Protein 1ZXX (pdb70)

Secondary structure (DSSP, 8-state):
--EEEEEE-SS--TTHHHHHHHHHHHHHTTT-EEEEE-THHHHHHHT-EEE--GGGGTT-TT--S-TT-----GGGTSHHHHHHHHHHHHHTT--EEEEEE-HHHHHHHHHHHHTT--EEEEEEETT---TT-S--EEHHHHHHHHHHHHHHHHHHHHHTT-EEEEEE--TT--HHHHHHHHHTT-SEEE-TTS---HHHHHHHHHHHHHTT---EEEEEETTT--HHHHHHHHHHSS---EEEEE-GGGGG-SPPPHHHHHHHHHHHHHHHHHHHTT--SEEEEEETTEEEEEEHHHHTT------THHHHHHHHH--

Structure (mmCIF, N/CA/C/O backbone):
data_1ZXX
#
_entry.id   1ZXX
#
_cell.length_a   135.014
_cell.length_b   135.014
_cell.length_c   77.660
_cell.angle_alpha   90.00
_cell.angle_beta   90.00
_cell.angle_gamma   120.00
#
_symmetry.space_group_name_H-M   'P 62 2 2'
#
loop_
_entity.id
_entity.type
_entity.pdbx_description
1 polymer 6-phosphofructokinase
2 non-polymer 'SULFATE ION'
3 water water
#
loop_
_atom_site.group_PDB
_atom_site.id
_atom_site.type_symbol
_atom_site.label_atom_id
_atom_site.label_alt_id
_atom_site.label_comp_id
_atom_site.label_asym_id
_atom_site.label_entity_id
_atom_site.label_seq_id
_atom_site.pdbx_PDB_ins_code
_atom_site.Cartn_x
_atom_site.Cartn_y
_atom_site.Cartn_z
_atom_site.occupancy
_atom_site.B_iso_or_equiv
_atom_site.auth_seq_id
_atom_site.auth_comp_id
_atom_site.auth_asym_id
_atom_site.auth_atom_id
_atom_site.pdbx_PDB_model_num
ATOM 1 N N . MET A 1 1 ? -17.600 29.345 22.181 1.00 53.80 1 MET A N 1
ATOM 2 C CA . MET A 1 1 ? -17.474 30.079 23.473 1.00 53.60 1 MET A CA 1
ATOM 3 C C . MET A 1 1 ? -18.244 29.342 24.564 1.00 53.18 1 MET A C 1
ATOM 4 O O . MET A 1 1 ? -19.425 29.030 24.399 1.00 53.43 1 MET A O 1
ATOM 9 N N . LYS A 1 2 ? -17.562 29.070 25.673 1.00 52.66 2 LYS A N 1
ATOM 10 C CA . LYS A 1 2 ? -18.127 28.283 26.769 1.00 51.99 2 LYS A CA 1
ATOM 11 C C . LYS A 1 2 ? -18.026 28.973 28.129 1.00 51.18 2 LYS A C 1
ATOM 12 O O . LYS A 1 2 ? -18.919 28.820 28.971 1.00 51.07 2 LYS A O 1
ATOM 18 N N . ARG A 1 3 ? -16.943 29.720 28.340 1.00 49.86 3 ARG A N 1
ATOM 19 C CA . ARG A 1 3 ? -16.686 30.371 29.626 1.00 49.05 3 ARG A CA 1
ATOM 20 C C . ARG A 1 3 ? -16.413 31.865 29.465 1.00 48.02 3 ARG A C 1
ATOM 21 O O . ARG A 1 3 ? -15.621 32.257 28.599 1.00 47.97 3 ARG A O 1
ATOM 29 N N . ILE A 1 4 ? -17.056 32.691 30.296 1.00 46.50 4 ILE A N 1
ATOM 30 C CA . ILE A 1 4 ? -16.799 34.143 30.283 1.00 45.52 4 ILE A CA 1
ATOM 31 C C . ILE A 1 4 ? -16.335 34.695 31.633 1.00 44.51 4 ILE A C 1
ATOM 32 O O . ILE A 1 4 ? -16.701 34.175 32.700 1.00 44.55 4 ILE A O 1
ATOM 37 N N . GLY A 1 5 ? -15.508 35.737 31.571 1.00 42.96 5 GLY A N 1
ATOM 38 C CA . GLY A 1 5 ? -14.999 36.407 32.765 1.00 41.03 5 GLY A CA 1
ATOM 39 C C . GLY A 1 5 ? -15.652 37.765 32.968 1.00 39.41 5 GLY A C 1
ATOM 40 O O . GLY A 1 5 ? -16.108 38.393 32.020 1.00 38.83 5 GLY A O 1
ATOM 41 N N . ILE A 1 6 ? -15.722 38.211 34.216 1.00 38.32 6 ILE A N 1
ATOM 42 C CA . ILE A 1 6 ? -16.241 39.545 34.504 1.00 37.27 6 ILE A CA 1
ATOM 43 C C . ILE A 1 6 ? -15.283 40.267 35.431 1.00 36.58 6 ILE A C 1
ATOM 44 O O . ILE A 1 6 ? -14.831 39.701 36.430 1.00 37.10 6 ILE A O 1
ATOM 49 N N . LEU A 1 7 ? -14.988 41.523 35.115 1.00 36.57 7 LEU A N 1
ATOM 50 C CA . LEU A 1 7 ? -14.186 42.363 35.997 1.00 35.59 7 LEU A CA 1
ATOM 51 C C . LEU A 1 7 ? -14.726 43.784 36.059 1.00 35.15 7 LEU A C 1
ATOM 52 O O . LEU A 1 7 ? -15.347 44.255 35.101 1.00 35.29 7 LEU A O 1
ATOM 57 N N . THR A 1 8 ? -14.492 44.452 37.189 1.00 34.67 8 THR A N 1
ATOM 58 C CA . THR A 1 8 ? -14.812 45.869 37.349 1.00 34.22 8 THR A CA 1
ATOM 59 C C . THR A 1 8 ? -13.516 46.633 37.506 1.00 34.32 8 THR A C 1
ATOM 60 O O . THR A 1 8 ? -12.661 46.237 38.291 1.00 34.78 8 THR A O 1
ATOM 64 N N . SER A 1 9 ? -13.401 47.739 36.784 1.00 34.34 9 SER A N 1
ATOM 65 C CA . SER A 1 9 ? -12.139 48.476 36.687 1.00 34.67 9 SER A CA 1
ATOM 66 C C . SER A 1 9 ? -12.361 49.971 36.819 1.00 34.05 9 SER A C 1
ATOM 67 O O . SER A 1 9 ? -13.404 50.491 36.435 1.00 34.50 9 SER A O 1
ATOM 70 N N . GLY A 1 10 ? -11.380 50.683 37.361 1.00 33.59 10 GLY A N 1
ATOM 71 C CA . GLY A 1 10 ? -11.545 52.121 37.533 1.00 32.46 10 GLY A CA 1
ATOM 72 C C . GLY A 1 10 ? -12.363 52.435 38.772 1.00 31.88 10 GLY A C 1
ATOM 73 O O . GLY A 1 10 ? -12.619 51.555 39.599 1.00 32.14 10 GLY A O 1
ATOM 74 N N . GLY A 1 11 ? -12.761 53.692 38.919 1.00 31.43 11 GLY A N 1
ATOM 75 C CA . GLY A 1 11 ? -13.482 54.108 40.129 1.00 30.64 11 GLY A CA 1
ATOM 76 C C . GLY A 1 11 ? -14.840 53.418 40.171 1.00 30.41 11 GLY A C 1
ATOM 77 O O . GLY A 1 11 ? -15.543 53.360 39.163 1.00 30.11 11 GLY A O 1
ATOM 78 N N . ASP A 1 12 ? -15.193 52.873 41.328 1.00 29.80 12 ASP A N 1
ATOM 79 C CA . ASP A 1 12 ? -16.464 52.157 41.452 1.00 29.24 12 ASP A CA 1
ATOM 80 C C . ASP A 1 12 ? -17.661 53.082 41.287 1.00 28.77 12 ASP A C 1
ATOM 81 O O . ASP A 1 12 ? -17.548 54.328 41.347 1.00 28.60 12 ASP A O 1
ATOM 86 N N . ALA A 1 13 ? -18.829 52.471 41.077 1.00 28.62 13 ALA A N 1
ATOM 87 C CA . ALA A 1 13 ? -20.045 53.243 40.865 1.00 28.26 13 ALA A CA 1
ATOM 88 C C . ALA A 1 13 ? -21.236 52.384 41.284 1.00 28.15 13 ALA A C 1
ATOM 89 O O . ALA A 1 13 ? -21.214 51.165 41.102 1.00 28.36 13 ALA A O 1
ATOM 91 N N . PRO A 1 14 ? -22.259 53.010 41.851 1.00 29.09 14 PRO A N 1
ATOM 92 C CA . PRO A 1 14 ? -23.465 52.262 42.246 1.00 28.81 14 PRO A CA 1
ATOM 93 C C . PRO A 1 14 ? -24.101 51.612 41.014 1.00 28.86 14 PRO A C 1
ATOM 94 O O . PRO A 1 14 ? -24.336 52.291 40.002 1.00 28.99 14 PRO A O 1
ATOM 98 N N . GLY A 1 15 ? -24.368 50.311 41.094 1.00 29.28 15 GLY A N 1
ATOM 99 C CA . GLY A 1 15 ? -24.956 49.587 39.970 1.00 29.68 15 GLY A CA 1
ATOM 100 C C . GLY A 1 15 ? -24.015 48.618 39.287 1.00 30.19 15 GLY A C 1
ATOM 101 O O . GLY A 1 15 ? -24.459 47.802 38.488 1.00 30.67 15 GLY A O 1
ATOM 102 N N . MET A 1 16 ? -22.709 48.699 39.587 1.00 30.50 16 MET A N 1
ATOM 103 C CA . MET A 1 16 ? -21.758 47.707 39.095 1.00 30.50 16 MET A CA 1
ATOM 104 C C . MET A 1 16 ? -22.184 46.281 39.466 1.00 30.82 16 MET A C 1
ATOM 105 O O . MET A 1 16 ? -22.069 45.356 38.656 1.00 30.90 16 MET A O 1
ATOM 110 N N . ASN A 1 17 ? -22.670 46.113 40.695 1.00 30.38 17 ASN A N 1
ATOM 111 C CA . ASN A 1 17 ? -23.087 44.800 41.164 1.00 30.35 17 ASN A CA 1
ATOM 112 C C . ASN A 1 17 ? -24.294 44.306 40.357 1.00 30.33 17 ASN A C 1
ATOM 113 O O . ASN A 1 17 ? -24.359 43.133 39.987 1.00 31.20 17 ASN A O 1
ATOM 118 N N . ALA A 1 18 ? -25.234 45.199 40.075 1.00 30.13 18 ALA A N 1
ATOM 119 C CA . ALA A 1 18 ? -26.386 44.832 39.251 1.00 30.92 18 ALA A CA 1
ATOM 120 C C . ALA A 1 18 ? -25.940 44.379 37.844 1.00 31.07 18 ALA A C 1
ATOM 121 O O . ALA A 1 18 ? -26.559 43.496 37.237 1.00 31.66 18 ALA A O 1
ATOM 123 N N . ALA A 1 19 ? -24.858 44.975 37.339 1.00 30.78 19 ALA A N 1
ATOM 124 C CA . ALA A 1 19 ? -24.301 44.598 36.032 1.00 30.33 19 ALA A CA 1
ATOM 125 C C . ALA A 1 19 ? -23.668 43.219 36.077 1.00 30.32 19 ALA A C 1
ATOM 126 O O . ALA A 1 19 ? -23.915 42.402 35.185 1.00 31.32 19 ALA A O 1
ATOM 128 N N . VAL A 1 20 ? -22.889 42.934 37.122 1.00 30.06 20 VAL A N 1
ATOM 129 C CA . VAL A 1 20 ? -22.284 41.618 37.277 1.00 30.71 20 VAL A CA 1
ATOM 130 C C . VAL A 1 20 ? -23.410 40.588 37.353 1.00 31.54 20 VAL A C 1
ATOM 131 O O . VAL A 1 20 ? -23.352 39.556 36.700 1.00 31.67 20 VAL A O 1
ATOM 135 N N . ARG A 1 21 ? -24.437 40.900 38.142 1.00 32.38 21 ARG A N 1
ATOM 136 C CA . ARG A 1 21 ? -25.593 40.010 38.288 1.00 32.27 21 ARG A CA 1
ATOM 137 C C . ARG A 1 21 ? -26.191 39.719 36.924 1.00 32.76 21 ARG A C 1
ATOM 138 O O . ARG A 1 21 ? -26.425 38.559 36.586 1.00 33.46 21 ARG A O 1
ATOM 146 N N . ALA A 1 22 ? -26.439 40.775 36.151 1.00 33.43 22 ALA A N 1
ATOM 147 C CA . ALA A 1 22 ? -27.131 40.659 34.871 1.00 34.02 22 ALA A CA 1
ATOM 148 C C . ALA A 1 22 ? -26.321 39.845 33.865 1.00 34.73 22 ALA A C 1
ATOM 149 O O . ALA A 1 22 ? -26.872 38.969 33.183 1.00 35.06 22 ALA A O 1
ATOM 151 N N . VAL A 1 23 ? -25.017 40.117 33.796 1.00 34.77 23 VAL A N 1
ATOM 152 C CA . VAL A 1 23 ? -24.099 39.340 32.945 1.00 34.80 23 VAL A CA 1
ATOM 153 C C . VAL A 1 23 ? -24.072 37.870 33.337 1.00 35.78 23 VAL A C 1
ATOM 154 O O . VAL A 1 23 ? -24.224 36.992 32.484 1.00 36.17 23 VAL A O 1
ATOM 158 N N . THR A 1 24 ? -23.860 37.610 34.624 1.00 35.91 24 THR A N 1
ATOM 159 C CA . THR A 1 24 ? -23.832 36.251 35.150 1.00 35.84 24 THR A CA 1
ATOM 160 C C . THR A 1 24 ? -25.126 35.473 34.822 1.00 36.46 24 THR A C 1
ATOM 161 O O . THR A 1 24 ? -25.063 34.370 34.260 1.00 35.93 24 THR A O 1
ATOM 165 N N . ARG A 1 25 ? -26.282 36.055 35.144 1.00 35.98 25 ARG A N 1
ATOM 166 C CA . ARG A 1 25 ? -27.556 35.342 34.954 1.00 36.85 25 ARG A CA 1
ATOM 167 C C . ARG A 1 25 ? -27.950 35.153 33.479 1.00 37.37 25 ARG A C 1
ATOM 168 O O . ARG A 1 25 ? -28.469 34.095 33.108 1.00 37.46 25 ARG A O 1
ATOM 176 N N . VAL A 1 26 ? -27.707 36.163 32.646 1.00 37.48 26 VAL A N 1
ATOM 177 C CA . VAL A 1 26 ? -28.009 36.047 31.209 1.00 38.47 26 VAL A CA 1
ATOM 178 C C . VAL A 1 26 ? -27.056 35.056 30.535 1.00 39.05 26 VAL A C 1
ATOM 179 O O . VAL A 1 26 ? -27.468 34.287 29.645 1.00 39.56 26 VAL A O 1
ATOM 183 N N . ALA A 1 27 ? -25.796 35.050 30.968 1.00 39.47 27 ALA A N 1
ATOM 184 C CA . ALA A 1 27 ? -24.823 34.073 30.466 1.00 40.39 27 ALA A CA 1
ATOM 185 C C . ALA A 1 27 ? -25.184 32.634 30.844 1.00 40.89 27 ALA A C 1
ATOM 186 O O . ALA A 1 27 ? -25.091 31.717 30.010 1.00 41.69 27 ALA A O 1
ATOM 188 N N . ILE A 1 28 ? -25.578 32.432 32.100 1.00 41.12 28 ILE A N 1
ATOM 189 C CA . ILE A 1 28 ? -25.977 31.093 32.577 1.00 41.30 28 ILE A CA 1
ATOM 190 C C . ILE A 1 28 ? -27.271 30.617 31.897 1.00 41.68 28 ILE A C 1
ATOM 191 O O . ILE A 1 28 ? -27.437 29.423 31.637 1.00 41.97 28 ILE A O 1
ATOM 196 N N . ALA A 1 29 ? -28.175 31.548 31.597 1.00 42.25 29 ALA A N 1
ATOM 197 C CA . ALA A 1 29 ? -29.400 31.212 30.859 1.00 42.66 29 ALA A CA 1
ATOM 198 C C . ALA A 1 29 ? -29.121 30.770 29.411 1.00 43.40 29 ALA A C 1
ATOM 199 O O . ALA A 1 29 ? -29.994 30.190 28.743 1.00 43.29 29 ALA A O 1
ATOM 201 N N . ASN A 1 30 ? -27.912 31.054 28.933 1.00 43.59 30 ASN A N 1
ATOM 202 C CA . ASN A 1 30 ? -27.513 30.715 27.573 1.00 43.95 30 ASN A CA 1
ATOM 203 C C . ASN A 1 30 ? -26.408 29.665 27.536 1.00 43.97 30 ASN A C 1
ATOM 204 O O . ASN A 1 30 ? -25.671 29.560 26.555 1.00 44.47 30 ASN A O 1
ATOM 209 N N . GLY A 1 31 ? -26.292 28.902 28.620 1.00 43.90 31 GLY A N 1
ATOM 210 C CA . GLY A 1 31 ? -25.409 27.747 28.679 1.00 43.80 31 GLY A CA 1
ATOM 211 C C . GLY A 1 31 ? -23.942 28.029 28.926 1.00 44.01 31 GLY A C 1
ATOM 212 O O . GLY A 1 31 ? -23.106 27.140 28.772 1.00 44.10 31 GLY A O 1
ATOM 213 N N . LEU A 1 32 ? -23.616 29.256 29.316 1.00 43.92 32 LEU A N 1
ATOM 214 C CA . LEU A 1 32 ? -22.223 29.614 29.570 1.00 43.64 32 LEU A CA 1
ATOM 215 C C . LEU A 1 32 ? -21.842 29.440 31.025 1.00 43.79 32 LEU A C 1
ATOM 216 O O . LEU A 1 32 ? -22.687 29.560 31.923 1.00 43.96 32 LEU A O 1
ATOM 221 N N . GLU A 1 33 ? -20.565 29.153 31.256 1.00 43.37 33 GLU A N 1
ATOM 222 C CA . GLU A 1 33 ? -20.014 29.203 32.598 1.00 43.12 33 GLU A CA 1
ATOM 223 C C . GLU A 1 33 ? -19.400 30.578 32.844 1.00 42.20 33 GLU A C 1
ATOM 224 O O . GLU A 1 33 ? -18.853 31.193 31.928 1.00 42.18 33 GLU A O 1
ATOM 230 N N . VAL A 1 34 ? -19.514 31.061 34.078 1.00 41.09 34 VAL A N 1
ATOM 231 C CA . VAL A 1 34 ? -19.124 32.433 34.412 1.00 40.17 34 VAL A CA 1
ATOM 232 C C . VAL A 1 34 ? -18.036 32.441 35.474 1.00 40.08 34 VAL A C 1
ATOM 233 O O . VAL A 1 34 ? -18.070 31.647 36.413 1.00 40.10 34 VAL A O 1
ATOM 237 N N . PHE A 1 35 ? -17.070 33.345 35.319 1.00 39.69 35 PHE A N 1
ATOM 238 C CA . PHE A 1 35 ? -15.992 33.481 36.279 1.00 39.36 35 PHE A CA 1
ATOM 239 C C . PHE A 1 35 ? -15.812 34.926 36.695 1.00 38.94 35 PHE A C 1
ATOM 240 O O . PHE A 1 35 ? -15.822 35.824 35.857 1.00 39.24 35 PHE A O 1
ATOM 248 N N . GLY A 1 36 ? -15.661 35.141 37.998 1.00 38.02 36 GLY A N 1
ATOM 249 C CA . GLY A 1 36 ? -15.409 36.467 38.512 1.00 37.50 36 GLY A CA 1
ATOM 250 C C . GLY A 1 36 ? -13.915 36.692 38.451 1.00 37.19 36 GLY A C 1
ATOM 251 O O . GLY A 1 36 ? -13.138 35.756 38.652 1.00 36.91 36 GLY A O 1
ATOM 252 N N . ILE A 1 37 ? -13.533 37.925 38.140 1.00 36.88 37 ILE A N 1
ATOM 253 C CA . ILE A 1 37 ? -12.138 38.365 38.164 1.00 36.62 37 ILE A CA 1
ATOM 254 C C . ILE A 1 37 ? -12.070 39.556 39.113 1.00 36.53 37 ILE A C 1
ATOM 255 O O . ILE A 1 37 ? -12.696 40.594 38.868 1.00 35.81 37 ILE A O 1
ATOM 260 N N . ARG A 1 38 ? -11.312 39.395 40.197 1.00 36.75 38 ARG A N 1
ATOM 261 C CA . ARG A 1 38 ? -11.250 40.407 41.253 1.00 37.25 38 ARG A CA 1
ATOM 262 C C . ARG A 1 38 ? -10.225 41.502 40.931 1.00 37.57 38 ARG A C 1
ATOM 263 O O . ARG A 1 38 ? -9.335 41.296 40.094 1.00 37.84 38 ARG A O 1
ATOM 271 N N . TYR A 1 39 ? -10.372 42.656 41.583 1.00 37.87 39 TYR A N 1
ATOM 272 C CA . TYR A 1 39 ? -9.413 43.774 41.488 1.00 38.38 39 TYR A CA 1
ATOM 273 C C . TYR A 1 39 ? -9.084 44.188 40.043 1.00 39.17 39 TYR A C 1
ATOM 274 O O . TYR A 1 39 ? -7.933 44.486 39.716 1.00 38.75 39 TYR A O 1
ATOM 283 N N . GLY A 1 40 ? -10.104 44.216 39.189 1.00 39.39 40 GLY A N 1
ATOM 284 C CA . GLY A 1 40 ? -9.960 44.630 37.796 1.00 40.36 40 GLY A CA 1
ATOM 285 C C . GLY A 1 40 ? -8.848 43.898 37.061 1.00 40.96 40 GLY A C 1
ATOM 286 O O . GLY A 1 40 ? -8.670 42.684 37.221 1.00 40.85 40 GLY A O 1
ATOM 287 N N . PHE A 1 41 ? -8.086 44.644 36.268 1.00 41.96 41 PHE A N 1
ATOM 288 C CA . PHE A 1 41 ? -6.993 44.057 35.488 1.00 42.90 41 PHE A CA 1
ATOM 289 C C . PHE A 1 41 ? -5.818 43.641 36.368 1.00 43.26 41 PHE A C 1
ATOM 290 O O . PHE A 1 41 ? -4.992 42.814 35.957 1.00 44.02 41 PHE A O 1
ATOM 298 N N . ALA A 1 42 ? -5.757 44.210 37.574 1.00 43.54 42 ALA A N 1
ATOM 299 C CA . ALA A 1 42 ? -4.739 43.869 38.569 1.00 43.86 42 ALA A CA 1
ATOM 300 C C . ALA A 1 42 ? -4.855 42.419 39.020 1.00 44.43 42 ALA A C 1
ATOM 301 O O . ALA A 1 42 ? -3.867 41.688 39.039 1.00 44.55 42 ALA A O 1
ATOM 303 N N . GLY A 1 43 ? -6.069 41.999 39.378 1.00 44.52 43 GLY A N 1
ATOM 304 C CA . GLY A 1 43 ? -6.296 40.617 39.791 1.00 44.49 43 GLY A CA 1
ATOM 305 C C . GLY A 1 43 ? -6.289 39.648 38.621 1.00 44.66 43 GLY A C 1
ATOM 306 O O . GLY A 1 43 ? -6.024 38.454 38.801 1.00 44.61 43 GLY A O 1
ATOM 307 N N . LEU A 1 44 ? -6.598 40.158 37.429 1.00 44.40 44 LEU A N 1
ATOM 308 C CA . LEU A 1 44 ? -6.496 39.372 36.205 1.00 44.92 44 LEU A CA 1
ATOM 309 C C . LEU A 1 44 ? -5.062 38.882 36.037 1.00 44.92 44 LEU A C 1
ATOM 310 O O . LEU A 1 44 ? -4.832 37.697 35.796 1.00 45.19 44 LEU A O 1
ATOM 315 N N . VAL A 1 45 ? -4.108 39.801 36.183 1.00 45.13 45 VAL A N 1
ATOM 316 C CA . VAL A 1 45 ? -2.680 39.479 36.120 1.00 44.95 45 VAL A CA 1
ATOM 317 C C . VAL A 1 45 ? -2.248 38.593 37.289 1.00 44.96 45 VAL A C 1
ATOM 318 O O . VAL A 1 45 ? -1.432 37.690 37.120 1.00 45.48 45 VAL A O 1
ATOM 322 N N . ALA A 1 46 ? -2.807 38.843 38.469 1.00 44.55 46 ALA A N 1
ATOM 323 C CA . ALA A 1 46 ? -2.504 38.041 39.648 1.00 43.97 46 ALA A CA 1
ATOM 324 C C . ALA A 1 46 ? -3.147 36.655 39.604 1.00 43.51 46 ALA A C 1
ATOM 325 O O . ALA A 1 46 ? -2.716 35.748 40.317 1.00 43.54 46 ALA A O 1
ATOM 327 N N . GLY A 1 47 ? -4.173 36.493 38.770 1.00 42.86 47 GLY A N 1
ATOM 328 C CA . GLY A 1 47 ? -4.915 35.238 38.686 1.00 42.71 47 GLY A CA 1
ATOM 329 C C . GLY A 1 47 ? -6.021 35.054 39.721 1.00 42.55 47 GLY A C 1
ATOM 330 O O . GLY A 1 47 ? -6.404 33.921 40.044 1.00 42.40 47 GLY A O 1
ATOM 331 N N . ASP A 1 48 ? -6.536 36.169 40.234 1.00 42.02 48 ASP A N 1
ATOM 332 C CA . ASP A 1 48 ? -7.620 36.147 41.208 1.00 41.81 48 ASP A CA 1
ATOM 333 C C . ASP A 1 48 ? -8.928 35.949 40.443 1.00 41.90 48 ASP A C 1
ATOM 334 O O . ASP A 1 48 ? -9.683 36.902 40.227 1.00 41.61 48 ASP A O 1
ATOM 339 N N . ILE A 1 49 ? -9.156 34.708 40.014 1.00 42.29 49 ILE A N 1
ATOM 340 C CA . ILE A 1 49 ? -10.265 34.331 39.138 1.00 42.84 49 ILE A CA 1
ATOM 341 C C . ILE A 1 49 ? -10.988 33.131 39.767 1.00 43.02 49 ILE A C 1
ATOM 342 O O . ILE A 1 49 ? -10.341 32.172 40.201 1.00 43.17 49 ILE A O 1
ATOM 347 N N . PHE A 1 50 ? -12.323 33.182 39.825 1.00 42.87 50 PHE A N 1
ATOM 348 C CA . PHE A 1 50 ? -13.101 32.135 40.509 1.00 43.05 50 PHE A CA 1
ATOM 349 C C . PHE A 1 50 ? -14.449 31.901 39.825 1.00 42.92 50 PHE A C 1
ATOM 350 O O . PHE A 1 50 ? -14.953 32.795 39.161 1.00 42.53 50 PHE A O 1
ATOM 358 N N . PRO A 1 51 ? -15.046 30.716 39.983 1.00 43.00 51 PRO A N 1
ATOM 359 C CA . PRO A 1 51 ? -16.328 30.444 39.329 1.00 42.90 51 PRO A CA 1
ATOM 360 C C . PRO A 1 51 ? -17.441 31.222 40.012 1.00 42.56 51 PRO A C 1
ATOM 361 O O . PRO A 1 51 ? -17.493 31.254 41.243 1.00 42.44 51 PRO A O 1
ATOM 365 N N . LEU A 1 52 ? -18.283 31.873 39.209 1.00 42.26 52 LEU A N 1
ATOM 366 C CA . LEU A 1 52 ? -19.467 32.577 39.689 1.00 42.23 52 LEU A CA 1
ATOM 367 C C . LEU A 1 52 ? -20.715 31.773 39.357 1.00 42.23 52 LEU A C 1
ATOM 368 O O . LEU A 1 52 ? -21.121 31.704 38.197 1.00 41.58 52 LEU A O 1
ATOM 373 N N . GLU A 1 53 ? -21.312 31.158 40.373 1.00 42.63 53 GLU A N 1
ATOM 374 C CA . GLU A 1 53 ? -22.567 30.438 40.191 1.00 43.32 53 GLU A CA 1
ATOM 375 C C . GLU A 1 53 ? -23.717 31.430 40.221 1.00 43.11 53 GLU A C 1
ATOM 376 O O . GLU A 1 53 ? -23.560 32.557 40.693 1.00 42.88 53 GLU A O 1
ATOM 382 N N . SER A 1 54 ? -24.876 31.015 39.722 1.00 43.06 54 SER A N 1
ATOM 383 C CA . SER A 1 54 ? -26.049 31.879 39.731 1.00 43.22 54 SER A CA 1
ATOM 384 C C . SER A 1 54 ? -26.436 32.325 41.148 1.00 43.35 54 SER A C 1
ATOM 385 O O . SER A 1 54 ? -26.857 33.468 41.347 1.00 43.41 54 SER A O 1
ATOM 388 N N . GLU A 1 55 ? -26.278 31.423 42.121 1.00 43.25 55 GLU A N 1
ATOM 389 C CA . GLU A 1 55 ? -26.604 31.712 43.521 1.00 43.56 55 GLU A CA 1
ATOM 390 C C . GLU A 1 55 ? -25.646 32.751 44.090 1.00 42.18 55 GLU A C 1
ATOM 391 O O . GLU A 1 55 ? -25.979 33.456 45.037 1.00 42.55 55 GLU A O 1
ATOM 397 N N . ASP A 1 56 ? -24.462 32.855 43.497 1.00 40.97 56 ASP A N 1
ATOM 398 C CA . ASP A 1 56 ? -23.434 33.775 43.997 1.00 39.70 56 ASP A CA 1
ATOM 399 C C . ASP A 1 56 ? -23.738 35.234 43.698 1.00 38.18 56 ASP A C 1
ATOM 400 O O . ASP A 1 56 ? -23.097 36.118 44.262 1.00 37.76 56 ASP A O 1
ATOM 405 N N . VAL A 1 57 ? -24.689 35.485 42.796 1.00 36.61 57 VAL A N 1
ATOM 406 C CA . VAL A 1 57 ? -25.104 36.856 42.476 1.00 35.00 57 VAL A CA 1
ATOM 407 C C . VAL A 1 57 ? -26.456 37.256 43.077 1.00 34.29 57 VAL A C 1
ATOM 408 O O . VAL A 1 57 ? -27.032 38.284 42.714 1.00 34.15 57 VAL A O 1
ATOM 412 N N . ALA A 1 58 ? -26.936 36.448 44.019 1.00 34.07 58 ALA A N 1
ATOM 413 C CA . ALA A 1 58 ? -28.100 36.794 44.837 1.00 34.00 58 ALA A CA 1
ATOM 414 C C . ALA A 1 58 ? -27.760 37.957 45.762 1.00 34.15 58 ALA A C 1
ATOM 415 O O . ALA A 1 58 ? -26.594 38.138 46.127 1.00 34.66 58 ALA A O 1
ATOM 417 N N . HIS A 1 59 ? -28.771 38.738 46.145 1.00 34.15 59 HIS A N 1
ATOM 418 C CA . HIS A 1 59 ? -28.602 39.866 47.081 1.00 34.00 59 HIS A CA 1
ATOM 419 C C . HIS A 1 59 ? -27.500 40.838 46.666 1.00 34.08 59 HIS A C 1
ATOM 420 O O . HIS A 1 59 ? -26.725 41.315 47.506 1.00 33.90 59 HIS A O 1
ATOM 427 N N . LEU A 1 60 ? -27.456 41.141 45.372 1.00 33.29 60 LEU A N 1
ATOM 428 C CA . LEU A 1 60 ? -26.458 42.075 44.842 1.00 33.03 60 LEU A CA 1
ATOM 429 C C . LEU A 1 60 ? -27.068 43.238 44.111 1.00 31.86 60 LEU A C 1
ATOM 430 O O . LEU A 1 60 ? -26.459 44.304 44.037 1.00 31.94 60 LEU A O 1
ATOM 435 N N . ILE 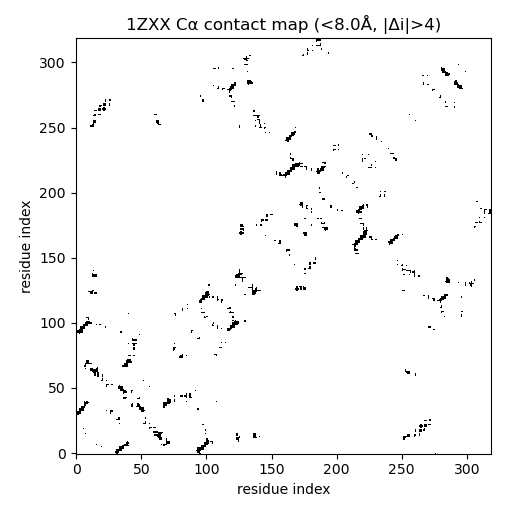A 1 61 ? -28.271 43.048 43.569 1.00 31.01 61 ILE A N 1
ATOM 436 C CA . ILE A 1 61 ? -28.861 44.061 42.700 1.00 30.87 61 ILE A CA 1
ATOM 437 C C . ILE A 1 61 ? -28.967 45.433 43.373 1.00 30.53 61 ILE A C 1
ATOM 438 O O . ILE A 1 61 ? -28.829 46.474 42.710 1.00 29.73 61 ILE A O 1
ATOM 443 N N . ASN A 1 62 ? -29.180 45.437 44.687 1.00 29.80 62 ASN A N 1
ATOM 444 C CA . ASN A 1 62 ? -29.416 46.692 45.422 1.00 30.06 62 ASN A CA 1
ATOM 445 C C . ASN A 1 62 ? -28.153 47.191 46.129 1.00 30.00 62 ASN A C 1
ATOM 446 O O . ASN A 1 62 ? -28.190 48.205 46.826 1.00 29.56 62 ASN A O 1
ATOM 451 N N . VAL A 1 63 ? -27.050 46.473 45.932 1.00 30.00 63 VAL A N 1
ATOM 452 C CA . VAL A 1 63 ? -25.832 46.718 46.691 1.00 30.46 63 VAL A CA 1
ATOM 453 C C . VAL A 1 63 ? -24.881 47.622 45.885 1.00 30.76 63 VAL A C 1
ATOM 454 O O . VAL A 1 63 ? -24.606 47.365 44.710 1.00 29.73 63 VAL A O 1
ATOM 458 N N . SER A 1 64 ? -24.417 48.682 46.538 1.00 31.14 64 SER A N 1
ATOM 459 C CA . SER A 1 64 ? -23.432 49.612 45.959 1.00 30.89 64 SER A CA 1
ATOM 460 C C . SER A 1 64 ? -22.053 48.974 45.789 1.00 30.77 64 SER A C 1
ATOM 461 O O . SER A 1 64 ? -21.830 47.828 46.177 1.00 30.35 64 SER A O 1
ATOM 464 N N . GLY A 1 65 ? -21.127 49.727 45.194 1.00 30.51 65 GLY A N 1
ATOM 465 C CA . GLY A 1 65 ? -19.748 49.255 45.046 1.00 31.12 65 GLY A CA 1
ATOM 466 C C . GLY A 1 65 ? -19.585 48.106 44.069 1.00 31.18 65 GLY A C 1
ATOM 467 O O . GLY A 1 65 ? -20.474 47.793 43.283 1.00 30.68 65 GLY A O 1
ATOM 468 N N . THR A 1 66 ? -18.428 47.465 44.116 1.00 31.77 66 THR A N 1
ATOM 469 C CA . THR A 1 66 ? -18.253 46.237 43.383 1.00 32.13 66 THR A CA 1
ATOM 470 C C . THR A 1 66 ? -17.719 45.174 44.321 1.00 32.53 66 THR A C 1
ATOM 471 O O . THR A 1 66 ? -16.682 45.353 44.972 1.00 32.66 66 THR A O 1
ATOM 475 N N . PHE A 1 67 ? -18.435 44.058 44.388 1.00 32.44 67 PHE A N 1
ATOM 476 C CA . PHE A 1 67 ? -18.081 43.005 45.317 1.00 32.61 67 PHE A CA 1
ATOM 477 C C . PHE A 1 67 ? -16.834 42.275 44.827 1.00 32.52 67 PHE A C 1
ATOM 478 O O . PHE A 1 67 ? -16.194 41.558 45.594 1.00 32.32 67 PHE A O 1
ATOM 486 N N . LEU A 1 68 ? -16.500 42.466 43.546 1.00 32.52 68 LEU A N 1
ATOM 487 C CA . LEU A 1 68 ? -15.287 41.868 42.955 1.00 32.74 68 LEU A CA 1
ATOM 488 C C . LEU A 1 68 ? -14.042 42.712 43.254 1.00 33.74 68 LEU A C 1
ATOM 489 O O . LEU A 1 68 ? -12.903 42.249 43.064 1.00 33.67 68 LEU A O 1
ATOM 494 N N . TYR A 1 69 ? -14.286 43.937 43.724 1.00 34.58 69 TYR A N 1
ATOM 495 C CA . TYR A 1 69 ? -13.266 44.974 43.970 1.00 36.17 69 TYR A CA 1
ATOM 496 C C . TYR A 1 69 ? -12.757 45.567 42.663 1.00 37.57 69 TYR A C 1
ATOM 497 O O . TYR A 1 69 ? -12.870 44.945 41.611 1.00 37.22 69 TYR A O 1
ATOM 506 N N . SER A 1 70 ? -12.226 46.787 42.744 1.00 40.08 70 SER A N 1
ATOM 507 C CA . SER A 1 70 ? -11.542 47.423 41.617 1.00 42.36 70 SER A CA 1
ATOM 508 C C . SER A 1 70 ? -10.135 47.851 42.052 1.00 44.16 70 SER A C 1
ATOM 509 O O . SER A 1 70 ? -9.900 48.139 43.222 1.00 44.06 70 SER A O 1
ATOM 512 N N . ALA A 1 71 ? -9.194 47.872 41.114 1.00 46.80 71 ALA A N 1
ATOM 513 C CA . ALA A 1 71 ? -7.795 48.228 41.429 1.00 49.03 71 ALA A CA 1
ATOM 514 C C . ALA A 1 71 ? -7.046 48.565 40.155 1.00 50.95 71 ALA A C 1
ATOM 515 O O . ALA A 1 71 ? -7.233 47.891 39.138 1.00 51.11 71 ALA A O 1
ATOM 517 N N . ARG A 1 72 ? -6.203 49.602 40.222 1.00 53.17 72 ARG A N 1
ATOM 518 C CA . ARG A 1 72 ? -5.479 50.119 39.049 1.00 55.29 72 ARG A CA 1
ATOM 519 C C . ARG A 1 72 ? -4.283 49.266 38.692 1.00 56.44 72 ARG A C 1
ATOM 520 O O . ARG A 1 72 ? -3.587 48.753 39.574 1.00 56.17 72 ARG A O 1
ATOM 528 N N . TYR A 1 73 ? -4.049 49.137 37.384 1.00 58.31 73 TYR A N 1
ATOM 529 C CA . TYR A 1 73 ? -2.952 48.333 36.857 1.00 59.79 73 TYR A CA 1
ATOM 530 C C . TYR A 1 73 ? -2.347 48.935 35.585 1.00 60.22 73 TYR A C 1
ATOM 531 O O . TYR A 1 73 ? -2.848 48.691 34.478 1.00 60.61 73 TYR A O 1
ATOM 540 N N . PRO A 1 74 ? -1.271 49.711 35.747 1.00 60.59 74 PRO A N 1
ATOM 541 C CA . PRO A 1 74 ? -0.587 50.355 34.616 1.00 60.70 74 PRO A CA 1
ATOM 542 C C . PRO A 1 74 ? 0.041 49.355 33.641 1.00 60.80 74 PRO A C 1
ATOM 543 O O . PRO A 1 74 ? -0.012 49.560 32.427 1.00 60.91 74 PRO A O 1
ATOM 547 N N . GLU A 1 75 ? 0.615 48.279 34.176 1.00 60.89 75 GLU A N 1
ATOM 548 C CA . GLU A 1 75 ? 1.360 47.303 33.375 1.00 61.19 75 GLU A CA 1
ATOM 549 C C . GLU A 1 75 ? 0.494 46.455 32.439 1.00 61.04 75 GLU A C 1
ATOM 550 O O . GLU A 1 75 ? 1.026 45.789 31.544 1.00 61.05 75 GLU A O 1
ATOM 556 N N . PHE A 1 76 ? -0.828 46.483 32.636 1.00 60.65 76 PHE A N 1
ATOM 557 C CA . PHE A 1 76 ? -1.740 45.760 31.746 1.00 60.22 76 PHE A CA 1
ATOM 558 C C . PHE A 1 76 ? -1.875 46.430 30.383 1.00 60.51 76 PHE A C 1
ATOM 559 O O . PHE A 1 76 ? -2.162 45.764 29.382 1.00 60.02 76 PHE A O 1
ATOM 567 N N . ALA A 1 77 ? -1.679 47.746 30.352 1.00 60.84 77 ALA A N 1
ATOM 568 C CA . ALA A 1 77 ? -1.598 48.472 29.091 1.00 61.53 77 ALA A CA 1
ATOM 569 C C . ALA A 1 77 ? -0.404 47.965 28.266 1.00 61.92 77 ALA A C 1
ATOM 570 O O . ALA A 1 77 ? -0.500 47.813 27.043 1.00 62.28 77 ALA A O 1
ATOM 572 N N . GLU A 1 78 ? 0.705 47.686 28.954 1.00 62.09 78 GLU A N 1
ATOM 573 C CA . GLU A 1 78 ? 1.895 47.094 28.340 1.00 62.09 78 GLU A CA 1
ATOM 574 C C . GLU A 1 78 ? 1.744 45.605 28.080 1.00 61.69 78 GLU A C 1
ATOM 575 O O . GLU A 1 78 ? 0.930 44.924 28.703 1.00 61.61 78 GLU A O 1
ATOM 581 N N . GLU A 1 79 ? 2.561 45.112 27.156 1.00 61.46 79 GLU A N 1
ATOM 582 C CA . GLU A 1 79 ? 2.559 43.712 26.742 1.00 61.29 79 GLU A CA 1
ATOM 583 C C . GLU A 1 79 ? 2.931 42.717 27.848 1.00 60.89 79 GLU A C 1
ATOM 584 O O . GLU A 1 79 ? 2.557 41.545 27.780 1.00 60.92 79 GLU A O 1
ATOM 590 N N . GLU A 1 80 ? 3.667 43.189 28.853 1.00 60.25 80 GLU A N 1
ATOM 591 C CA . GLU A 1 80 ? 4.018 42.380 30.015 1.00 59.78 80 GLU A CA 1
ATOM 592 C C . GLU A 1 80 ? 2.759 41.860 30.715 1.00 59.12 80 GLU A C 1
ATOM 593 O O . GLU A 1 80 ? 2.582 40.650 30.886 1.00 59.00 80 GLU A O 1
ATOM 599 N N . GLY A 1 81 ? 1.895 42.792 31.110 1.00 58.44 81 GLY A N 1
ATOM 600 C CA . GLY A 1 81 ? 0.661 42.479 31.819 1.00 57.76 81 GLY A CA 1
ATOM 601 C C . GLY A 1 81 ? -0.346 41.764 30.945 1.00 57.36 81 GLY A C 1
ATOM 602 O O . GLY A 1 81 ? -1.006 40.824 31.397 1.00 57.42 81 GLY A O 1
ATOM 603 N N . GLN A 1 82 ? -0.463 42.208 29.694 1.00 56.84 82 GLN A N 1
ATOM 604 C CA . GLN A 1 82 ? -1.357 41.577 28.726 1.00 56.59 82 GLN A CA 1
ATOM 605 C C . GLN A 1 82 ? -1.147 40.070 28.683 1.00 56.24 82 GLN A C 1
ATOM 606 O O . GLN A 1 82 ? -2.076 39.298 28.942 1.00 56.25 82 GLN A O 1
ATOM 612 N N . LEU A 1 83 ? 0.085 39.664 28.378 1.00 55.49 83 LEU A N 1
ATOM 613 C CA . LEU A 1 83 ? 0.441 38.259 28.273 1.00 54.87 83 LEU A CA 1
ATOM 614 C C . LEU A 1 83 ? 0.177 37.505 29.574 1.00 54.33 83 LEU A C 1
ATOM 615 O O . LEU A 1 83 ? -0.300 36.375 29.548 1.00 54.10 83 LEU A O 1
ATOM 620 N N . ALA A 1 84 ? 0.481 38.140 30.703 1.00 53.81 84 ALA A N 1
ATOM 621 C CA . ALA A 1 84 ? 0.276 37.529 32.017 1.00 53.59 84 ALA A CA 1
ATOM 622 C C . ALA A 1 84 ? -1.213 37.299 32.307 1.00 53.32 84 ALA A C 1
ATOM 623 O O . ALA A 1 84 ? -1.600 36.229 32.793 1.00 53.07 84 ALA A O 1
ATOM 625 N N . GLY A 1 85 ? -2.033 38.307 31.997 1.00 52.88 85 GLY A N 1
ATOM 626 C CA . GLY A 1 85 ? -3.485 38.201 32.108 1.00 52.50 85 GLY A CA 1
ATOM 627 C C . GLY A 1 85 ? -4.033 37.129 31.184 1.00 52.37 85 GLY A C 1
ATOM 628 O O . GLY A 1 85 ? -4.872 36.320 31.585 1.00 52.22 85 GLY A O 1
ATOM 629 N N . ILE A 1 86 ? -3.545 37.123 29.945 1.00 52.24 86 ILE A N 1
ATOM 630 C CA . ILE A 1 86 ? -3.946 36.127 28.944 1.00 52.20 86 ILE A CA 1
ATOM 631 C C . ILE A 1 86 ? -3.626 34.696 29.365 1.00 52.01 86 ILE A C 1
ATOM 632 O O . ILE A 1 86 ? -4.457 33.802 29.200 1.00 51.97 86 ILE A O 1
ATOM 637 N N . GLU A 1 87 ? -2.431 34.487 29.915 1.00 51.94 87 GLU A N 1
ATOM 638 C CA . GLU A 1 87 ? -2.047 33.191 30.465 1.00 51.86 87 GLU A CA 1
ATOM 639 C C . GLU A 1 87 ? -2.991 32.752 31.577 1.00 51.48 87 GLU A C 1
ATOM 640 O O . GLU A 1 87 ? -3.355 31.577 31.666 1.00 51.03 87 GLU A O 1
ATOM 646 N N . GLN A 1 88 ? -3.394 33.709 32.409 1.00 50.97 88 GLN A N 1
ATOM 647 C CA . GLN A 1 88 ? -4.365 33.457 33.472 1.00 50.87 88 GLN A CA 1
ATOM 648 C C . GLN A 1 88 ? -5.743 33.115 32.911 1.00 50.68 88 GLN A C 1
ATOM 649 O O . GLN A 1 88 ? -6.407 32.193 33.397 1.00 50.44 88 GLN A O 1
ATOM 655 N N . LEU A 1 89 ? -6.162 33.857 31.886 1.00 50.58 89 LEU A N 1
ATOM 656 C CA . LEU A 1 89 ? -7.407 33.569 31.176 1.00 50.56 89 LEU A CA 1
ATOM 657 C C . LEU A 1 89 ? -7.413 32.138 30.645 1.00 50.91 89 LEU A C 1
ATOM 658 O O . LEU A 1 89 ? -8.340 31.371 30.919 1.00 50.81 89 LEU A O 1
ATOM 663 N N . LYS A 1 90 ? -6.351 31.778 29.922 1.00 51.58 90 LYS A N 1
ATOM 664 C CA . LYS A 1 90 ? -6.174 30.422 29.388 1.00 52.02 90 LYS A CA 1
ATOM 665 C C . LYS A 1 90 ? -6.167 29.367 30.484 1.00 52.02 90 LYS A C 1
ATOM 666 O O . LYS A 1 90 ? -6.715 28.282 30.304 1.00 52.29 90 LYS A O 1
ATOM 672 N N . LYS A 1 91 ? -5.549 29.685 31.619 1.00 51.98 91 LYS A N 1
ATOM 673 C CA . LYS A 1 91 ? -5.493 28.760 32.746 1.00 51.90 91 LYS A CA 1
ATOM 674 C C . LYS A 1 91 ? -6.883 28.337 33.221 1.00 51.63 91 LYS A C 1
ATOM 675 O O . LYS A 1 91 ? -7.084 27.179 33.604 1.00 51.56 91 LYS A O 1
ATOM 681 N N . HIS A 1 92 ? -7.835 29.273 33.187 1.00 50.88 92 HIS A N 1
ATOM 682 C CA . HIS A 1 92 ? -9.200 29.005 33.646 1.00 50.35 92 HIS A CA 1
ATOM 683 C C . HIS A 1 92 ? -10.191 28.705 32.510 1.00 50.04 92 HIS A C 1
ATOM 684 O O . HIS A 1 92 ? -11.397 28.583 32.748 1.00 50.26 92 HIS A O 1
ATOM 691 N N . GLY A 1 93 ? -9.690 28.591 31.284 1.00 49.41 93 GLY A N 1
ATOM 692 C CA . GLY A 1 93 ? -10.530 28.228 30.135 1.00 48.51 93 GLY A CA 1
ATOM 693 C C . GLY A 1 93 ? -11.486 29.316 29.672 1.00 47.94 93 GLY A C 1
ATOM 694 O O . GLY A 1 93 ? -12.438 29.044 28.935 1.00 48.22 93 GLY A O 1
ATOM 695 N N . ILE A 1 94 ? -11.233 30.550 30.098 1.00 47.10 94 ILE A N 1
ATOM 696 C CA . ILE A 1 94 ? -12.091 31.689 29.756 1.00 46.12 94 ILE A CA 1
ATOM 697 C C . ILE A 1 94 ? -11.871 32.130 28.309 1.00 45.74 94 ILE A C 1
ATOM 698 O O . ILE A 1 94 ? -10.729 32.311 27.872 1.00 45.98 94 ILE A O 1
ATOM 703 N N . ASP A 1 95 ? -12.973 32.293 27.583 1.00 44.93 95 ASP A N 1
ATOM 704 C CA . ASP A 1 95 ? -12.959 32.624 26.159 1.00 44.48 95 ASP A CA 1
ATOM 705 C C . ASP A 1 95 ? -13.214 34.099 25.877 1.00 43.76 95 ASP A C 1
ATOM 706 O O . ASP A 1 95 ? -12.805 34.618 24.846 1.00 43.82 95 ASP A O 1
ATOM 711 N N . ALA A 1 96 ? -13.927 34.766 26.782 1.00 42.77 96 ALA A N 1
ATOM 712 C CA . ALA A 1 96 ? -14.367 36.131 26.546 1.00 41.48 96 ALA A CA 1
ATOM 713 C C . ALA A 1 96 ? -14.514 36.851 27.878 1.00 41.05 96 ALA A C 1
ATOM 714 O O . ALA A 1 96 ? -14.621 36.211 28.927 1.00 40.83 96 ALA A O 1
ATOM 716 N N . VAL A 1 97 ? -14.496 38.177 27.839 1.00 40.22 97 VAL A N 1
ATOM 717 C CA . VAL A 1 97 ? -14.498 38.965 29.068 1.00 39.42 97 VAL A CA 1
ATOM 718 C C . VAL A 1 97 ? -15.478 40.126 28.935 1.00 38.96 97 VAL A C 1
ATOM 719 O O . VAL A 1 97 ? -15.508 40.804 27.910 1.00 38.95 97 VAL A O 1
ATOM 723 N N . VAL A 1 98 ? -16.301 40.346 29.957 1.00 37.76 98 VAL A N 1
ATOM 724 C CA . VAL A 1 98 ? -17.036 41.603 30.024 1.00 37.31 98 VAL A CA 1
ATOM 725 C C . VAL A 1 98 ? -16.277 42.534 30.972 1.00 36.88 98 VAL A C 1
ATOM 726 O O . VAL A 1 98 ? -15.969 42.157 32.105 1.00 36.60 98 VAL A O 1
ATOM 730 N N . VAL A 1 99 ? -15.954 43.732 30.487 1.00 36.41 99 VAL A N 1
ATOM 731 C CA . VAL A 1 99 ? -15.217 44.718 31.275 1.00 35.51 99 VAL A CA 1
ATOM 732 C C . VAL A 1 99 ? -16.167 45.842 31.706 1.00 35.32 99 VAL A C 1
ATOM 733 O O . VAL A 1 99 ? -16.683 46.594 30.867 1.00 35.33 99 VAL A O 1
ATOM 737 N N . ILE A 1 100 ? -16.424 45.932 33.011 1.00 34.65 100 ILE A N 1
ATOM 738 C CA . ILE A 1 100 ? -17.284 46.991 33.526 1.00 34.48 100 ILE A CA 1
ATOM 739 C C . ILE A 1 100 ? -16.421 48.103 34.107 1.00 35.10 100 ILE A C 1
ATOM 740 O O . ILE A 1 100 ? -15.738 47.906 35.100 1.00 34.30 100 ILE A O 1
ATOM 745 N N . GLY A 1 101 ? -16.467 49.274 33.480 1.00 35.71 101 GLY A N 1
ATOM 746 C CA . GLY A 1 101 ? -15.678 50.400 33.952 1.00 36.46 101 GLY A CA 1
ATOM 747 C C . GLY A 1 101 ? -15.830 51.630 33.102 1.00 36.96 101 GLY A C 1
ATOM 748 O O . GLY A 1 101 ? 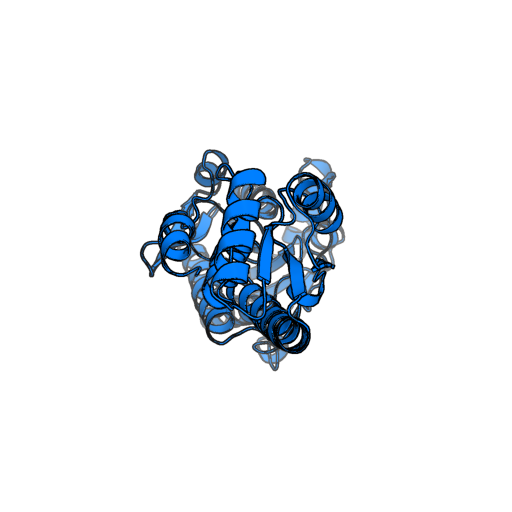-16.799 51.768 32.355 1.00 37.43 101 GLY A O 1
ATOM 749 N N . GLY A 1 102 ? -14.864 52.534 33.224 1.00 37.74 102 GLY A N 1
ATOM 750 C CA . GLY A 1 102 ? -14.881 53.790 32.488 1.00 38.83 102 GLY A CA 1
ATOM 751 C C . GLY A 1 102 ? -14.231 53.600 31.132 1.00 39.87 102 GLY A C 1
ATOM 752 O O . GLY A 1 102 ? -13.742 52.512 30.821 1.00 39.49 102 GLY A O 1
ATOM 753 N N . ASP A 1 103 ? -14.215 54.642 30.312 1.00 41.25 103 ASP A N 1
ATOM 754 C CA . ASP A 1 103 ? -13.640 54.460 28.970 1.00 43.13 103 ASP A CA 1
ATOM 755 C C . ASP A 1 103 ? -12.145 54.104 29.026 1.00 43.11 103 ASP A C 1
ATOM 756 O O . ASP A 1 103 ? -11.616 53.482 28.106 1.00 43.92 103 ASP A O 1
ATOM 761 N N . GLY A 1 104 ? -11.489 54.452 30.132 1.00 42.93 104 GLY A N 1
ATOM 762 C CA . GLY A 1 104 ? -10.115 54.010 30.400 1.00 42.84 104 GLY A CA 1
ATOM 763 C C . GLY A 1 104 ? -9.937 52.498 30.389 1.00 42.76 104 GLY A C 1
ATOM 764 O O . GLY A 1 104 ? -8.932 51.991 29.886 1.00 42.83 104 GLY A O 1
ATOM 765 N N . SER A 1 105 ? -10.913 51.772 30.939 1.00 42.15 105 SER A N 1
ATOM 766 C CA . SER A 1 105 ? -10.864 50.312 31.005 1.00 41.88 105 SER A CA 1
ATOM 767 C C . SER A 1 105 ? -11.146 49.675 29.646 1.00 41.97 105 SER A C 1
ATOM 768 O O . SER A 1 105 ? -10.804 48.509 29.413 1.00 42.04 105 SER A O 1
ATOM 771 N N . TYR A 1 106 ? -11.770 50.445 28.759 1.00 42.20 106 TYR A N 1
ATOM 772 C CA . TYR A 1 106 ? -12.101 49.989 27.403 1.00 42.95 106 TYR A CA 1
ATOM 773 C C . TYR A 1 106 ? -10.848 49.634 26.593 1.00 44.10 106 TYR A C 1
ATOM 774 O O . TYR A 1 106 ? -10.890 48.763 25.705 1.00 44.30 106 TYR A O 1
ATOM 783 N N . HIS A 1 107 ? -9.738 50.299 26.921 1.00 45.04 107 HIS A N 1
ATOM 784 C CA . HIS A 1 107 ? -8.433 49.985 26.338 1.00 46.13 107 HIS A CA 1
ATOM 785 C C . HIS A 1 107 ? -8.107 48.516 26.558 1.00 46.18 107 HIS A C 1
ATOM 786 O O . HIS A 1 107 ? -7.684 47.819 25.628 1.00 46.29 107 HIS A O 1
ATOM 793 N N . GLY A 1 108 ? -8.316 48.051 27.791 1.00 45.89 108 GLY A N 1
ATOM 794 C CA . GLY A 1 108 ? -8.064 46.665 28.160 1.00 45.68 108 GLY A CA 1
ATOM 795 C C . GLY A 1 108 ? -8.989 45.680 27.469 1.00 45.88 108 GLY A C 1
ATOM 796 O O . GLY A 1 108 ? -8.571 44.578 27.123 1.00 45.92 108 GLY A O 1
ATOM 797 N N . ALA A 1 109 ? -10.249 46.068 27.271 1.00 46.24 109 ALA A N 1
ATOM 798 C CA . ALA A 1 109 ? -11.198 45.227 26.534 1.00 46.83 109 ALA A CA 1
ATOM 799 C C . ALA A 1 109 ? -10.726 45.044 25.091 1.00 47.24 109 ALA A C 1
ATOM 800 O O . ALA A 1 109 ? -10.832 43.950 24.530 1.00 47.34 109 ALA A O 1
ATOM 802 N N . LEU A 1 110 ? -10.218 46.124 24.500 1.00 47.68 110 LEU A N 1
ATOM 803 C CA . LEU A 1 110 ? -9.731 46.093 23.120 1.00 48.36 110 LEU A CA 1
ATOM 804 C C . LEU A 1 110 ? -8.483 45.226 22.984 1.00 48.45 110 LEU A C 1
ATOM 805 O O . LEU A 1 110 ? -8.399 44.414 22.066 1.00 48.59 110 LEU A O 1
ATOM 810 N N . GLN A 1 111 ? -7.527 45.399 23.897 1.00 48.84 111 GLN A N 1
ATOM 811 C CA . GLN A 1 111 ? -6.312 44.594 23.886 1.00 49.41 111 GLN A CA 1
ATOM 812 C C . GLN A 1 111 ? -6.644 43.116 24.014 1.00 49.61 111 GLN A C 1
ATOM 813 O O . GLN A 1 111 ? -6.151 42.300 23.234 1.00 49.38 111 GLN A O 1
ATOM 819 N N . LEU A 1 112 ? -7.508 42.778 24.971 1.00 49.66 112 LEU A N 1
ATOM 820 C CA . LEU A 1 112 ? -8.005 41.408 25.121 1.00 49.89 112 LEU A CA 1
ATOM 821 C C . LEU A 1 112 ? -8.591 40.853 23.822 1.00 50.19 112 LEU A C 1
ATOM 822 O O . LEU A 1 112 ? -8.266 39.729 23.421 1.00 50.01 112 LEU A O 1
ATOM 827 N N . THR A 1 113 ? -9.440 41.648 23.169 1.00 50.61 113 THR A N 1
ATOM 828 C CA . THR A 1 113 ? -10.088 41.254 21.916 1.00 51.38 113 THR A CA 1
ATOM 829 C C . THR A 1 113 ? -9.049 40.950 20.823 1.00 51.99 113 THR A C 1
ATOM 830 O O . THR A 1 113 ? -9.156 39.942 20.114 1.00 51.86 113 THR A O 1
ATOM 834 N N . ARG A 1 114 ? -8.045 41.821 20.721 1.00 52.39 114 ARG A N 1
ATOM 835 C CA . ARG A 1 114 ? -6.948 41.672 19.757 1.00 53.27 114 ARG A CA 1
ATOM 836 C C . ARG A 1 114 ? -6.107 40.411 19.979 1.00 53.30 114 ARG A C 1
ATOM 837 O O . ARG A 1 114 ? -5.392 39.963 19.073 1.00 53.78 114 ARG A O 1
ATOM 845 N N . HIS A 1 115 ? -6.193 39.843 21.178 1.00 53.02 115 HIS A N 1
ATOM 846 C CA . HIS A 1 115 ? -5.431 38.649 21.517 1.00 52.80 115 HIS A CA 1
ATOM 847 C C . HIS A 1 115 ? -6.280 37.383 21.463 1.00 52.09 115 HIS A C 1
ATOM 848 O O . HIS A 1 115 ? -5.841 36.315 21.893 1.00 52.14 115 HIS A O 1
ATOM 855 N N . GLY A 1 116 ? -7.487 37.504 20.915 1.00 51.42 116 GLY A N 1
ATOM 856 C CA . GLY A 1 116 ? -8.356 36.351 20.705 1.00 50.94 116 GLY A CA 1
ATOM 857 C C . GLY A 1 116 ? -9.331 36.052 21.832 1.00 50.63 116 GLY A C 1
ATOM 858 O O . GLY A 1 116 ? -9.944 34.981 21.857 1.00 50.89 116 GLY A O 1
ATOM 859 N N . PHE A 1 117 ? -9.475 36.998 22.760 1.00 50.00 117 PHE A N 1
ATOM 860 C CA . PHE A 1 117 ? -10.442 36.900 23.847 1.00 49.32 117 PHE A CA 1
ATOM 861 C C . PHE A 1 117 ? -11.449 38.031 23.694 1.00 48.62 117 PHE A C 1
ATOM 862 O O . PHE A 1 117 ? -11.275 39.104 24.278 1.00 48.66 117 PHE A O 1
ATOM 870 N N . ASN A 1 118 ? -12.474 37.797 22.874 1.00 47.90 118 ASN A N 1
ATOM 871 C CA . ASN A 1 118 ? -13.519 38.788 22.595 1.00 47.39 118 ASN A CA 1
ATOM 872 C C . ASN A 1 118 ? -14.012 39.448 23.878 1.00 46.68 118 ASN A C 1
ATOM 873 O O . ASN A 1 118 ? -14.305 38.763 24.857 1.00 46.55 118 ASN A O 1
ATOM 878 N N . SER A 1 119 ? -14.098 40.771 23.880 1.00 45.65 119 SER A N 1
ATOM 879 C CA . SER A 1 119 ? -14.488 41.479 25.099 1.00 44.69 119 SER A CA 1
ATOM 880 C C . SER A 1 119 ? -15.461 42.614 24.840 1.00 43.86 119 SER A C 1
ATOM 881 O O . SER A 1 119 ? -15.468 43.208 23.755 1.00 44.02 119 SER A O 1
ATOM 884 N N . ILE A 1 120 ? -16.311 42.890 25.831 1.00 42.35 120 ILE A N 1
ATOM 885 C CA . ILE A 1 120 ? -17.267 43.991 25.734 1.00 41.24 120 ILE A CA 1
ATOM 886 C C . ILE A 1 120 ? -16.989 44.981 26.862 1.00 40.60 120 ILE A C 1
ATOM 887 O O . ILE A 1 120 ? -16.775 44.579 28.009 1.00 40.68 120 ILE A O 1
ATOM 892 N N . GLY A 1 121 ? -16.957 46.265 26.522 1.00 39.95 121 GLY A N 1
ATOM 893 C CA . GLY A 1 121 ? -16.889 47.324 27.527 1.00 38.80 121 GLY A CA 1
ATOM 894 C C . GLY A 1 121 ? -18.289 47.711 27.974 1.00 38.13 121 GLY A C 1
ATOM 895 O O . GLY A 1 121 ? -19.180 47.903 27.147 1.00 38.16 121 GLY A O 1
ATOM 896 N N . LEU A 1 122 ? -18.480 47.820 29.288 1.00 37.45 122 LEU A N 1
ATOM 897 C CA . LEU A 1 122 ? -19.763 48.213 29.870 1.00 37.15 122 LEU A CA 1
ATOM 898 C C . LEU A 1 122 ? -19.507 49.440 30.738 1.00 35.59 122 LEU A C 1
ATOM 899 O O . LEU A 1 122 ? -18.598 49.408 31.569 1.00 35.73 122 LEU A O 1
ATOM 904 N N . PRO A 1 123 ? -20.265 50.520 30.533 1.00 34.66 123 PRO A N 1
ATOM 905 C CA . PRO A 1 123 ? -19.969 51.805 31.190 1.00 34.04 123 PRO A CA 1
ATOM 906 C C . PRO A 1 123 ? -20.382 51.852 32.661 1.00 34.00 123 PRO A C 1
ATOM 907 O O . PRO A 1 123 ? -21.568 52.021 33.004 1.00 33.66 123 PRO A O 1
ATOM 911 N N . GLY A 1 124 ? -19.399 51.668 33.526 1.00 33.30 124 GLY A N 1
ATOM 912 C CA . GLY A 1 124 ? -19.640 51.797 34.951 1.00 33.17 124 GLY A CA 1
ATOM 913 C C . GLY A 1 124 ? -18.761 52.899 35.484 1.00 32.64 124 GLY A C 1
ATOM 914 O O . GLY A 1 124 ? -17.562 52.693 35.685 1.00 32.96 124 GLY A O 1
ATOM 915 N N . THR A 1 125 ? -19.366 54.069 35.684 1.00 32.50 125 THR A N 1
ATOM 916 C CA . THR A 1 125 ? -18.692 55.239 36.237 1.00 32.27 125 THR A CA 1
ATOM 917 C C . THR A 1 125 ? -19.761 56.286 36.544 1.00 31.70 125 THR A C 1
ATOM 918 O O . THR A 1 125 ? -20.752 56.398 35.816 1.00 31.90 125 THR A O 1
ATOM 922 N N . ILE A 1 126 ? -19.563 57.069 37.600 1.00 31.20 126 ILE A N 1
ATOM 923 C CA . ILE A 1 126 ? -20.537 58.111 37.928 1.00 31.33 126 ILE A CA 1
ATOM 924 C C . ILE A 1 126 ? -20.492 59.316 36.991 1.00 31.60 126 ILE A C 1
ATOM 925 O O . ILE A 1 126 ? -21.434 60.096 36.954 1.00 31.52 126 ILE A O 1
ATOM 930 N N . ASP A 1 127 ? -19.400 59.466 36.236 1.00 32.43 127 ASP A N 1
ATOM 931 C CA . ASP A 1 127 ? -19.106 60.729 35.549 1.00 33.33 127 ASP A CA 1
ATOM 932 C C . ASP A 1 127 ? -19.881 61.055 34.271 1.00 33.61 127 ASP A C 1
ATOM 933 O O . ASP A 1 127 ? -19.896 62.219 33.836 1.00 33.99 127 ASP A O 1
ATOM 938 N N . ASN A 1 128 ? -20.488 60.035 33.658 1.00 34.20 128 ASN A N 1
ATOM 939 C CA . ASN A 1 128 ? -21.086 60.158 32.325 1.00 34.62 128 ASN A CA 1
ATOM 940 C C . ASN A 1 128 ? -20.145 60.856 31.323 1.00 35.30 128 ASN A C 1
ATOM 941 O O . ASN A 1 128 ? -20.536 61.814 30.661 1.00 35.41 128 ASN A O 1
ATOM 946 N N . ASP A 1 129 ? -18.908 60.391 31.244 1.00 36.32 129 ASP A N 1
ATOM 947 C CA . ASP A 1 129 ? -17.912 61.071 30.403 1.00 37.81 129 ASP A CA 1
ATOM 948 C C . ASP A 1 129 ? -17.430 60.191 29.259 1.00 38.72 129 ASP A C 1
ATOM 949 O O . ASP A 1 129 ? -16.285 60.319 28.810 1.00 39.68 129 ASP A O 1
ATOM 954 N N . ILE A 1 130 ? -18.293 59.293 28.785 1.00 39.08 130 ILE A N 1
ATOM 955 C CA . ILE A 1 130 ? -17.887 58.331 27.758 1.00 39.15 130 ILE A CA 1
ATOM 956 C C . ILE A 1 130 ? -18.552 58.706 26.430 1.00 39.84 130 ILE A C 1
ATOM 957 O O . ILE A 1 130 ? -19.748 58.994 26.404 1.00 40.14 130 ILE A O 1
ATOM 962 N N . PRO A 1 131 ? -17.772 58.763 25.344 1.00 40.24 131 PRO A N 1
ATOM 963 C CA . PRO A 1 131 ? -18.321 59.046 24.019 1.00 40.52 131 PRO A CA 1
ATOM 964 C C . PRO A 1 131 ? -19.353 58.009 23.603 1.00 40.46 131 PRO A C 1
ATOM 965 O O . PRO A 1 131 ? -19.257 56.846 24.013 1.00 41.00 131 PRO A O 1
ATOM 969 N N . TYR A 1 132 ? -20.314 58.437 22.785 1.00 40.90 132 TYR A N 1
ATOM 970 C CA . TYR A 1 132 ? -21.364 57.570 22.208 1.00 41.18 132 TYR A CA 1
ATOM 971 C C . TYR A 1 132 ? -22.334 56.960 23.211 1.00 40.59 132 TYR A C 1
ATOM 972 O O . TYR A 1 132 ? -23.055 56.026 22.863 1.00 40.56 132 TYR A O 1
ATOM 981 N N . THR A 1 133 ? -22.332 57.447 24.449 1.00 39.39 133 THR A N 1
ATOM 982 C CA . THR A 1 133 ? -23.377 57.055 25.400 1.00 38.57 133 THR A CA 1
ATOM 983 C C . THR A 1 133 ? -23.883 58.245 26.198 1.00 37.85 133 THR A C 1
ATOM 984 O O . THR A 1 133 ? -23.099 59.091 26.636 1.00 37.72 133 THR A O 1
ATOM 988 N N . ASP A 1 134 ? -25.203 58.321 26.338 1.00 36.64 134 ASP A N 1
ATOM 989 C CA . ASP A 1 134 ? -25.855 59.394 27.084 1.00 36.39 134 ASP A CA 1
ATOM 990 C C . ASP A 1 134 ? -25.945 59.078 28.584 1.00 35.31 134 ASP A C 1
ATOM 991 O O . ASP A 1 134 ? -26.394 59.912 29.360 1.00 35.12 134 ASP A O 1
ATOM 996 N N . ALA A 1 135 ? -25.541 57.873 28.972 1.00 34.70 135 ALA A N 1
ATOM 997 C CA . ALA A 1 135 ? -25.629 57.434 30.371 1.00 33.84 135 ALA A CA 1
ATOM 998 C C . ALA A 1 135 ? -24.577 56.393 30.689 1.00 33.10 135 ALA A C 1
ATOM 999 O O . ALA A 1 135 ? -24.237 55.546 29.854 1.00 33.91 135 ALA A O 1
ATOM 1001 N N . THR A 1 136 ? -24.035 56.466 31.895 1.00 31.52 136 THR A N 1
ATOM 1002 C CA . THR A 1 136 ? -23.158 55.419 32.394 1.00 31.35 136 THR A CA 1
ATOM 1003 C C . THR A 1 136 ? -23.756 54.919 33.702 1.00 30.47 136 THR A C 1
ATOM 1004 O O . THR A 1 136 ? -24.464 55.662 34.371 1.00 30.61 136 THR A O 1
ATOM 1008 N N . ILE A 1 137 ? -23.478 53.674 34.060 1.00 30.40 137 ILE A N 1
ATOM 1009 C CA . ILE A 1 137 ? -24.026 53.116 35.304 1.00 30.25 137 ILE A CA 1
ATOM 1010 C C . ILE A 1 137 ? -23.389 53.809 36.508 1.00 30.43 137 ILE A C 1
ATOM 1011 O O . ILE A 1 137 ? -22.159 53.803 36.660 1.00 30.45 137 ILE A O 1
ATOM 1016 N N . GLY A 1 138 ? -24.224 54.419 37.349 1.00 29.94 138 GLY A N 1
ATOM 1017 C CA . GLY A 1 138 ? -23.749 55.110 38.552 1.00 28.92 138 GLY A CA 1
ATOM 1018 C C . GLY A 1 138 ? -24.087 56.579 38.518 1.00 28.87 138 GLY A C 1
ATOM 1019 O O . GLY A 1 138 ? -24.188 57.229 39.553 1.00 28.60 138 GLY A O 1
ATOM 1020 N N . TYR A 1 139 ? -24.255 57.100 37.307 1.00 29.21 139 TYR A N 1
ATOM 1021 C CA . TYR A 1 139 ? -24.505 58.509 37.054 1.00 28.83 139 TYR A CA 1
ATOM 1022 C C . TYR A 1 139 ? -25.795 59.027 37.696 1.00 28.84 139 TYR A C 1
ATOM 1023 O O . TYR A 1 139 ? -25.776 60.034 38.391 1.00 27.08 139 TYR A O 1
ATOM 1032 N N . ASP A 1 140 ? -26.914 58.339 37.462 1.00 28.22 140 ASP A N 1
ATOM 1033 C CA . ASP A 1 140 ? -28.175 58.735 38.068 1.00 28.00 140 ASP A CA 1
ATOM 1034 C C . ASP A 1 140 ? -28.079 58.733 39.597 1.00 27.12 140 ASP A C 1
ATOM 1035 O O . ASP A 1 140 ? -28.618 59.641 40.233 1.00 26.65 140 ASP A O 1
ATOM 1040 N N . THR A 1 141 ? -27.388 57.740 40.161 1.00 27.25 141 THR A N 1
ATOM 1041 C CA . THR A 1 141 ? -27.277 57.610 41.627 1.00 27.58 141 THR A CA 1
ATOM 1042 C C . THR A 1 141 ? -26.437 58.781 42.196 1.00 27.42 141 THR A C 1
ATOM 1043 O O . THR A 1 141 ? -26.824 59.445 43.162 1.00 26.36 141 THR A O 1
ATOM 1047 N N . ALA A 1 142 ? -25.313 59.063 41.543 1.00 27.42 142 ALA A N 1
ATOM 1048 C CA . ALA A 1 142 ? -24.464 60.203 41.951 1.00 27.22 142 ALA A CA 1
ATOM 1049 C C . ALA A 1 142 ? -25.229 61.527 41.919 1.00 27.35 142 ALA A C 1
ATOM 1050 O O . ALA A 1 142 ? -25.125 62.354 42.838 1.00 26.88 142 ALA A O 1
ATOM 1052 N N . CYS A 1 143 ? -25.993 61.719 40.849 1.00 27.04 143 CYS A N 1
ATOM 1053 C CA . CYS A 1 143 ? -26.866 62.869 40.703 1.00 27.40 143 CYS A CA 1
ATOM 1054 C C . CYS A 1 143 ? -27.867 62.956 41.849 1.00 27.51 143 CYS A C 1
ATOM 1055 O O . CYS A 1 143 ? -28.051 64.019 42.414 1.00 28.11 143 CYS A O 1
ATOM 1058 N N . MET A 1 144 ? -28.502 61.836 42.192 1.00 27.31 144 MET A N 1
ATOM 1059 C CA . MET A 1 144 ? -29.395 61.787 43.360 1.00 26.92 144 MET A CA 1
ATOM 1060 C C . MET A 1 144 ? -28.653 62.065 44.670 1.00 26.86 144 MET A C 1
ATOM 1061 O O . MET A 1 144 ? -29.138 62.784 45.534 1.00 26.65 144 MET A O 1
ATOM 1066 N N . THR A 1 145 ? -27.480 61.486 44.819 1.00 27.10 145 THR A N 1
ATOM 1067 C CA . THR A 1 145 ? -26.708 61.700 46.046 1.00 27.80 145 THR A CA 1
ATOM 1068 C C . THR A 1 145 ? -26.396 63.175 46.211 1.00 27.48 145 THR A C 1
ATOM 1069 O O . THR A 1 145 ? -26.602 63.737 47.280 1.00 27.36 145 THR A O 1
ATOM 1073 N N . ALA A 1 146 ? -25.900 63.791 45.135 1.00 27.58 146 ALA A N 1
ATOM 1074 C CA . ALA A 1 146 ? -25.596 65.215 45.121 1.00 27.44 146 ALA A CA 1
ATOM 1075 C C . ALA A 1 146 ? -26.836 66.083 45.288 1.00 27.30 146 ALA A C 1
ATOM 1076 O O . ALA A 1 146 ? -26.817 67.048 46.042 1.00 27.37 146 ALA A O 1
ATOM 1078 N N . MET A 1 147 ? -27.918 65.762 44.578 1.00 26.61 147 MET A N 1
ATOM 1079 C CA . MET A 1 147 ? -29.164 66.492 44.763 1.00 26.33 147 MET A CA 1
ATOM 1080 C C . MET A 1 147 ? -29.663 66.481 46.209 1.00 25.80 147 MET A C 1
ATOM 1081 O O . MET A 1 147 ? -30.081 67.521 46.730 1.00 25.62 147 MET A O 1
ATOM 1086 N N . ASP A 1 148 ? -29.667 65.306 46.832 1.00 25.65 148 ASP A N 1
ATOM 1087 C CA . ASP A 1 148 ? -30.186 65.189 48.207 1.00 26.02 148 ASP A CA 1
ATOM 1088 C C . ASP A 1 148 ? -29.296 66.001 49.143 1.00 26.27 148 ASP A C 1
ATOM 1089 O O . ASP A 1 148 ? -29.789 66.702 50.030 1.00 26.76 148 ASP A O 1
ATOM 1094 N N . ALA A 1 149 ? -27.986 65.907 48.940 1.00 26.55 149 ALA A N 1
ATOM 1095 C CA . ALA A 1 149 ? -27.050 66.697 49.774 1.00 26.46 149 ALA A CA 1
ATOM 1096 C C . ALA A 1 149 ? -27.294 68.188 49.590 1.00 26.41 149 ALA A C 1
ATOM 1097 O O . ALA A 1 149 ? -27.374 68.950 50.575 1.00 27.26 149 ALA A O 1
ATOM 1099 N N . ILE A 1 150 ? -27.439 68.628 48.342 1.00 26.60 150 ILE A N 1
ATOM 1100 C CA . ILE A 1 150 ? -27.612 70.067 48.069 1.00 26.28 150 ILE A CA 1
ATOM 1101 C C . ILE A 1 150 ? -28.974 70.615 48.458 1.00 26.78 150 ILE A C 1
ATOM 1102 O O . ILE A 1 150 ? -29.099 71.794 48.791 1.00 26.36 150 ILE A O 1
ATOM 1107 N N . ASP A 1 151 ? -30.003 69.763 48.419 1.00 27.01 151 ASP A N 1
ATOM 1108 C CA . ASP A 1 151 ? -31.296 70.119 49.022 1.00 26.88 151 ASP A CA 1
ATOM 1109 C C . ASP A 1 151 ? -31.124 70.546 50.489 1.00 26.36 151 ASP A C 1
ATOM 1110 O O . ASP A 1 151 ? -31.723 71.536 50.925 1.00 26.46 151 ASP A O 1
ATOM 1115 N N . LYS A 1 152 ? -30.318 69.780 51.228 1.00 26.76 152 LYS A N 1
ATOM 1116 C CA . LYS A 1 152 ? -30.036 70.041 52.640 1.00 26.79 152 LYS A CA 1
ATOM 1117 C C . LYS A 1 152 ? -29.249 71.366 52.778 1.00 26.95 152 LYS A C 1
ATOM 1118 O O . LYS A 1 152 ? -29.539 72.204 53.636 1.00 26.97 152 LYS A O 1
ATOM 1124 N N . ILE A 1 153 ? -28.276 71.557 51.899 1.00 27.52 153 ILE A N 1
ATOM 1125 C CA . ILE A 1 153 ? -27.575 72.831 51.840 1.00 28.03 153 ILE A CA 1
ATOM 1126 C C . ILE A 1 153 ? -28.557 73.987 51.596 1.00 28.57 153 ILE A C 1
ATOM 1127 O O . ILE A 1 153 ? -28.461 75.005 52.257 1.00 28.71 153 ILE A O 1
ATOM 1132 N N . ARG A 1 154 ? -29.520 73.813 50.681 1.00 28.49 154 ARG A N 1
ATOM 1133 C CA . ARG A 1 154 ? -30.518 74.843 50.407 1.00 29.15 154 ARG A CA 1
ATOM 1134 C C . ARG A 1 154 ? -31.375 75.153 51.636 1.00 29.10 154 ARG A C 1
ATOM 1135 O O . ARG A 1 154 ? -31.760 76.307 51.852 1.00 29.37 154 ARG A O 1
ATOM 1143 N N . ASP A 1 155 ? -31.651 74.136 52.459 1.00 28.67 155 ASP A N 1
ATOM 1144 C CA . ASP A 1 155 ? -32.428 74.346 53.683 1.00 28.57 155 ASP A CA 1
ATOM 1145 C C . ASP A 1 155 ? -31.673 75.325 54.592 1.00 29.86 155 ASP A C 1
ATOM 1146 O O . ASP A 1 155 ? -32.238 76.319 55.047 1.00 29.63 155 ASP A O 1
ATOM 1151 N N . THR A 1 156 ? -30.403 75.020 54.856 1.00 29.66 156 THR A N 1
ATOM 1152 C CA . THR A 1 156 ? -29.638 75.844 55.797 1.00 30.56 156 THR A CA 1
ATOM 1153 C C . THR A 1 156 ? -29.280 77.212 55.215 1.00 30.64 156 THR A C 1
ATOM 1154 O O . THR A 1 156 ? -29.310 78.218 55.923 1.00 31.57 156 THR A O 1
ATOM 1158 N N . ALA A 1 157 ? -28.977 77.255 53.917 1.00 30.66 157 ALA A N 1
ATOM 1159 C CA . ALA A 1 157 ? -28.755 78.517 53.213 1.00 30.57 157 ALA A CA 1
ATOM 1160 C C . ALA A 1 157 ? -29.953 79.468 53.351 1.00 30.80 157 ALA A C 1
ATOM 1161 O O . ALA A 1 157 ? -29.790 80.667 53.592 1.00 30.64 157 ALA A O 1
ATOM 1163 N N . SER A 1 158 ? -31.166 78.927 53.202 1.00 30.36 158 SER A N 1
ATOM 1164 C CA . SER A 1 158 ? -32.374 79.743 53.229 1.00 29.77 158 SER A CA 1
ATOM 1165 C C . SER A 1 158 ? -32.688 80.324 54.611 1.00 29.42 158 SER A C 1
ATOM 1166 O O . SER A 1 158 ? -33.157 81.461 54.716 1.00 30.26 158 SER A O 1
ATOM 1169 N N . SER A 1 159 ? -32.434 79.560 55.665 1.00 29.39 159 SER A N 1
ATOM 1170 C CA . SER A 1 159 ? -32.654 80.057 57.007 1.00 30.12 159 SER A CA 1
ATOM 1171 C C . SER A 1 159 ? -31.795 81.303 57.284 1.00 31.04 159 SER A C 1
ATOM 1172 O O . SER A 1 159 ? -32.195 82.171 58.057 1.00 31.22 159 SER A O 1
ATOM 1175 N N . HIS A 1 160 ? -30.650 81.388 56.609 1.00 31.71 160 HIS A N 1
ATOM 1176 C CA . HIS A 1 160 ? -29.609 82.377 56.940 1.00 32.49 160 HIS A CA 1
ATOM 1177 C C . HIS A 1 160 ? -29.318 83.389 55.824 1.00 33.39 160 HIS A C 1
ATOM 1178 O O . HIS A 1 160 ? -28.378 84.206 55.941 1.00 33.75 160 HIS A O 1
ATOM 1185 N N . HIS A 1 161 ? -30.109 83.355 54.752 1.00 33.34 161 HIS A N 1
ATOM 1186 C CA . HIS A 1 161 ? -29.838 84.175 53.557 1.00 34.08 161 HIS A CA 1
ATOM 1187 C C . HIS A 1 161 ? -28.366 84.059 53.126 1.00 34.34 161 HIS A C 1
ATOM 1188 O O . HIS A 1 161 ? -27.681 85.067 52.929 1.00 34.97 161 HIS A O 1
ATOM 1195 N N . ARG A 1 162 ? -27.902 82.819 52.975 1.00 34.54 162 ARG A N 1
ATOM 1196 C CA . ARG A 1 162 ? -26.509 82.490 52.669 1.00 35.18 162 ARG A CA 1
ATOM 1197 C C . ARG A 1 162 ? -26.376 82.079 51.201 1.00 35.30 162 ARG A C 1
ATOM 1198 O O . ARG A 1 162 ? -27.313 81.521 50.611 1.00 35.27 162 ARG A O 1
ATOM 1206 N N . VAL A 1 163 ? -25.212 82.354 50.620 1.00 34.53 163 VAL A N 1
ATOM 1207 C CA . VAL A 1 163 ? -24.837 81.810 49.315 1.00 34.12 163 VAL A CA 1
ATOM 1208 C C . VAL A 1 163 ? -23.908 80.626 49.544 1.00 33.73 163 VAL A C 1
ATOM 1209 O O . VAL A 1 163 ? -22.989 80.696 50.352 1.00 34.39 163 VAL A O 1
ATOM 1213 N N . PHE A 1 164 ? -24.159 79.524 48.853 1.00 33.47 164 PHE A N 1
ATOM 1214 C CA . PHE A 1 164 ? -23.246 78.406 48.887 1.00 32.48 164 PHE A CA 1
ATOM 1215 C C . PHE A 1 164 ? -22.611 78.144 47.533 1.00 32.34 164 PHE A C 1
ATOM 1216 O O . PHE A 1 164 ? -23.282 78.175 46.492 1.00 31.80 164 PHE A O 1
ATOM 1224 N N . ILE A 1 165 ? -21.303 77.887 47.577 1.00 31.67 165 ILE A N 1
ATOM 1225 C CA . ILE A 1 165 ? -20.548 77.381 46.435 1.00 31.18 165 ILE A CA 1
ATOM 1226 C C . ILE A 1 165 ? -20.297 75.908 46.708 1.00 31.29 165 ILE A C 1
ATOM 1227 O O . ILE A 1 165 ? -19.739 75.543 47.743 1.00 31.68 165 ILE A O 1
ATOM 1232 N N . VAL A 1 166 ? -20.707 75.049 45.785 1.00 30.76 166 VAL A N 1
ATOM 1233 C CA . VAL A 1 166 ? -20.645 73.621 46.049 1.00 30.47 166 VAL A CA 1
ATOM 1234 C C . VAL A 1 166 ? -19.975 72.883 44.912 1.00 30.70 166 VAL A C 1
ATOM 1235 O O . VAL A 1 166 ? -20.415 72.980 43.763 1.00 30.93 166 VAL A O 1
ATOM 1239 N N . ASN A 1 167 ? -18.909 72.153 45.230 1.00 30.64 167 ASN A N 1
ATOM 1240 C CA . ASN A 1 167 ? -18.282 71.245 44.280 1.00 31.28 167 ASN A CA 1
ATOM 1241 C C . ASN A 1 167 ? -19.075 69.928 44.227 1.00 31.85 167 ASN A C 1
ATOM 1242 O O . ASN A 1 167 ? -19.373 69.340 45.270 1.00 31.49 167 ASN A O 1
ATOM 1247 N N . VAL A 1 168 ? -19.376 69.480 43.011 1.00 31.80 168 VAL A N 1
ATOM 1248 C CA . VAL A 1 168 ? -19.791 68.115 42.751 1.00 32.17 168 VAL A CA 1
ATOM 1249 C C . VAL A 1 168 ? -18.703 67.404 41.936 1.00 32.78 168 VAL A C 1
ATOM 1250 O O . VAL A 1 168 ? -17.814 68.060 41.343 1.00 32.47 168 VAL A O 1
ATOM 1254 N N . MET A 1 169 ? -18.769 66.072 41.910 1.00 32.11 169 MET A N 1
ATOM 1255 C CA . MET A 1 169 ? -17.833 65.257 41.149 1.00 33.16 169 MET A CA 1
ATOM 1256 C C . MET A 1 169 ? -18.098 65.307 39.644 1.00 32.66 169 MET A C 1
ATOM 1257 O O . MET A 1 169 ? -18.926 66.078 39.188 1.00 31.45 169 MET A O 1
ATOM 1262 N N . GLY A 1 170 ? -17.377 64.489 38.881 1.00 33.59 170 GLY A N 1
ATOM 1263 C CA . GLY A 1 170 ? -17.492 64.509 37.423 1.00 35.51 170 GLY A CA 1
ATOM 1264 C C . GLY A 1 170 ? -16.185 64.278 36.682 1.00 36.69 170 GLY A C 1
ATOM 1265 O O . GLY A 1 170 ? -16.200 63.976 35.483 1.00 36.98 170 GLY A O 1
ATOM 1266 N N . ARG A 1 171 ? -15.062 64.400 37.403 1.00 37.70 171 ARG A N 1
ATOM 1267 C CA . ARG A 1 171 ? -13.718 64.337 36.818 1.00 39.04 171 ARG A CA 1
ATOM 1268 C C . ARG A 1 171 ? -13.565 65.552 35.897 1.00 38.44 171 ARG A C 1
ATOM 1269 O O . ARG A 1 171 ? -13.593 66.673 36.391 1.00 38.99 171 ARG A O 1
ATOM 1277 N N . ASN A 1 172 ? -13.455 65.357 34.581 1.00 38.68 172 ASN A N 1
ATOM 1278 C CA . ASN A 1 172 ? -13.382 66.500 33.652 1.00 38.07 172 ASN A CA 1
ATOM 1279 C C . ASN A 1 172 ? -14.695 66.776 32.930 1.00 37.72 172 ASN A C 1
ATOM 1280 O O . ASN A 1 172 ? -14.731 67.566 31.985 1.00 37.64 172 ASN A O 1
ATOM 1285 N N . CYS A 1 173 ? -15.777 66.132 33.385 1.00 36.56 173 CYS A N 1
ATOM 1286 C CA . CYS A 1 173 ? -17.088 66.247 32.747 1.00 35.62 173 CYS A CA 1
ATOM 1287 C C . CYS A 1 173 ? -18.110 67.037 33.582 1.00 34.99 173 CYS A C 1
ATOM 1288 O O . CYS A 1 173 ? -18.230 66.833 34.797 1.00 34.70 173 CYS A O 1
ATOM 1291 N N . GLY A 1 174 ? -18.862 67.913 32.916 1.00 33.66 174 GLY A N 1
ATOM 1292 C CA . GLY A 1 174 ? -19.784 68.825 33.593 1.00 33.43 174 GLY A CA 1
ATOM 1293 C C . GLY A 1 174 ? -21.217 68.312 33.716 1.00 32.65 174 GLY A C 1
ATOM 1294 O O . GLY A 1 174 ? -22.099 69.026 34.179 1.00 31.56 174 GLY A O 1
ATOM 1295 N N . ASP A 1 175 ? -21.436 67.071 33.305 1.00 32.61 175 ASP A N 1
ATOM 1296 C CA . ASP A 1 175 ? -22.792 66.510 33.249 1.00 32.63 175 ASP A CA 1
ATOM 1297 C C . ASP A 1 175 ? -23.507 66.466 34.618 1.00 32.06 175 ASP A C 1
ATOM 1298 O O . ASP A 1 175 ? -24.668 66.871 34.720 1.00 31.72 175 ASP A O 1
ATOM 1303 N N . ILE A 1 176 ? -22.817 65.981 35.651 1.00 31.86 176 ILE A N 1
ATOM 1304 C CA . ILE A 1 176 ? -23.377 65.967 37.015 1.00 30.68 176 ILE A CA 1
ATOM 1305 C C . ILE A 1 176 ? -23.740 67.379 37.457 1.00 30.47 176 ILE A C 1
ATOM 1306 O O . ILE A 1 176 ? -24.875 67.635 37.891 1.00 29.74 176 ILE A O 1
ATOM 1311 N N . ALA A 1 177 ? -22.792 68.310 37.315 1.00 29.34 177 ALA A N 1
ATOM 1312 C CA . ALA A 1 177 ? -23.031 69.696 37.683 1.00 29.44 177 ALA A CA 1
ATOM 1313 C C . ALA A 1 177 ? -24.259 70.303 37.024 1.00 29.62 177 ALA A C 1
ATOM 1314 O O . ALA A 1 177 ? -25.018 71.005 37.696 1.00 29.88 177 ALA A O 1
ATOM 1316 N N . MET A 1 178 ? -24.451 70.073 35.717 1.00 30.11 178 MET A N 1
ATOM 1317 C CA . MET A 1 178 ? -25.585 70.694 35.011 1.00 30.97 178 MET A CA 1
ATOM 1318 C C . MET A 1 178 ? -26.909 70.100 35.482 1.00 30.55 178 MET A C 1
ATOM 1319 O O . MET A 1 178 ? -27.864 70.820 35.783 1.00 30.86 178 MET A O 1
ATOM 1324 N N . ARG A 1 179 ? -26.952 68.782 35.530 1.00 30.21 179 ARG A N 1
ATOM 1325 C CA . ARG A 1 179 ? -28.173 68.059 35.886 1.00 30.65 179 ARG A CA 1
ATOM 1326 C C . ARG A 1 179 ? -28.595 68.355 37.339 1.00 30.09 179 ARG A C 1
ATOM 1327 O O . ARG A 1 179 ? -29.748 68.752 37.603 1.00 30.36 179 ARG A O 1
ATOM 1335 N N . VAL A 1 180 ? -27.654 68.194 38.266 1.00 29.74 180 VAL A N 1
ATOM 1336 C CA . VAL A 1 180 ? -27.863 68.544 39.674 1.00 29.17 180 VAL A CA 1
ATOM 1337 C C . VAL A 1 180 ? -28.154 70.043 39.848 1.00 29.57 180 VAL A C 1
ATOM 1338 O O . VAL A 1 180 ? -29.034 70.434 40.620 1.00 28.26 180 VAL A O 1
ATOM 1342 N N . GLY A 1 181 ? -27.412 70.892 39.124 1.00 29.25 181 GLY A N 1
ATOM 1343 C CA . GLY A 1 181 ? -27.659 72.337 39.178 1.00 29.27 181 GLY A CA 1
ATOM 1344 C C . GLY A 1 181 ? -29.078 72.734 38.818 1.00 29.83 181 GLY A C 1
ATOM 1345 O O . GLY A 1 181 ? -29.724 73.509 39.529 1.00 30.12 181 GLY A O 1
ATOM 1346 N N . VAL A 1 182 ? -29.573 72.204 37.706 1.00 29.74 182 VAL A N 1
ATOM 1347 C CA . VAL A 1 182 ? -30.960 72.439 37.308 1.00 29.46 182 VAL A CA 1
ATOM 1348 C C . VAL A 1 182 ? -31.928 71.878 38.373 1.00 29.33 182 VAL A C 1
ATOM 1349 O O . VAL A 1 182 ? -32.808 72.600 38.854 1.00 29.15 182 VAL A O 1
ATOM 1353 N N . ALA A 1 183 ? -31.727 70.612 38.753 1.00 29.17 183 ALA A N 1
ATOM 1354 C CA . ALA A 1 183 ? -32.563 69.948 39.780 1.00 28.99 183 ALA A CA 1
ATOM 1355 C C . ALA A 1 183 ? -32.604 70.717 41.117 1.00 29.69 183 ALA A C 1
ATOM 1356 O O . ALA A 1 183 ? -33.644 70.751 41.803 1.00 28.81 183 ALA A O 1
ATOM 1358 N N . CYS A 1 184 ? -31.491 71.366 41.477 1.00 29.70 184 CYS A N 1
ATOM 1359 C CA . CYS A 1 184 ? -31.442 72.146 42.725 1.00 30.09 184 CYS A CA 1
ATOM 1360 C C . CYS A 1 184 ? -31.572 73.664 42.546 1.00 30.62 184 CYS A C 1
ATOM 1361 O O . CYS A 1 184 ? -31.244 74.429 43.451 1.00 30.87 184 CYS A O 1
ATOM 1364 N N . GLY A 1 185 ? -32.051 74.101 41.381 1.00 30.49 185 GLY A N 1
ATOM 1365 C CA . GLY A 1 185 ? -32.282 75.520 41.117 1.00 30.57 185 GLY A CA 1
ATOM 1366 C C . GLY A 1 185 ? -31.086 76.403 41.429 1.00 30.63 185 GLY A C 1
ATOM 1367 O O . GLY A 1 185 ? -31.237 77.460 42.043 1.00 30.65 185 GLY A O 1
ATOM 1368 N N . ALA A 1 186 ? -29.898 75.969 41.033 1.00 30.66 186 ALA A N 1
ATOM 1369 C CA . ALA A 1 186 ? -28.697 76.783 41.253 1.00 31.57 186 ALA A CA 1
ATOM 1370 C C . ALA A 1 186 ? -28.832 78.122 40.542 1.00 32.60 186 ALA A C 1
ATOM 1371 O O . ALA A 1 186 ? -29.452 78.216 39.466 1.00 32.65 186 ALA A O 1
ATOM 1373 N N . ASP A 1 187 ? -28.282 79.170 41.163 1.00 33.71 187 ASP A N 1
ATOM 1374 C CA . ASP A 1 187 ? -28.223 80.487 40.537 1.00 33.79 187 ASP A CA 1
ATOM 1375 C C . ASP A 1 187 ? -27.290 80.432 39.339 1.00 34.18 187 ASP A C 1
ATOM 1376 O O . ASP A 1 187 ? -27.554 81.047 38.312 1.00 35.09 187 ASP A O 1
ATOM 1381 N N . ALA A 1 188 ? -26.212 79.670 39.462 1.00 34.0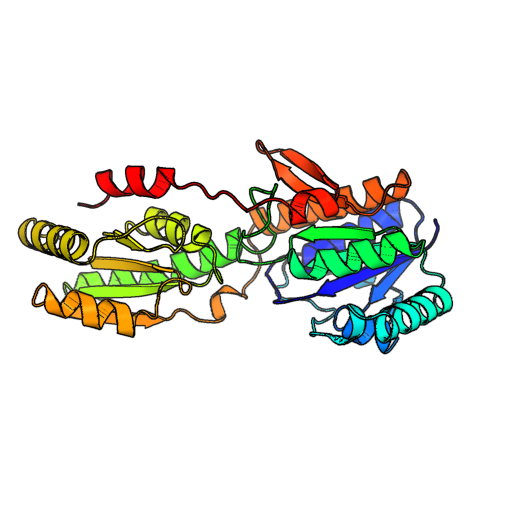8 188 ALA A N 1
ATOM 1382 C CA . ALA A 1 188 ? -25.301 79.472 38.349 1.00 34.05 188 ALA A CA 1
ATOM 1383 C C . ALA A 1 188 ? -24.666 78.089 38.400 1.00 33.70 188 ALA A C 1
ATOM 1384 O O . ALA A 1 188 ? -24.523 77.497 39.476 1.00 33.62 188 ALA A O 1
ATOM 1386 N N . ILE A 1 189 ? -24.292 77.584 37.222 1.00 33.18 189 ILE A N 1
ATOM 1387 C CA . ILE A 1 189 ? -23.591 76.317 37.089 1.00 33.25 189 ILE A CA 1
ATOM 1388 C C . ILE A 1 189 ? -22.293 76.555 36.333 1.00 34.38 189 ILE A C 1
ATOM 1389 O O . ILE A 1 189 ? -22.285 77.236 35.309 1.00 35.30 189 ILE A O 1
ATOM 1394 N N . VAL A 1 190 ? -21.211 75.970 36.821 1.00 34.59 190 VAL A N 1
ATOM 1395 C CA . VAL A 1 190 ? -19.874 76.213 36.282 1.00 35.21 190 VAL A CA 1
ATOM 1396 C C . VAL A 1 190 ? -19.240 74.884 35.882 1.00 35.40 190 VAL A C 1
ATOM 1397 O O . VAL A 1 190 ? -18.999 74.018 36.736 1.00 35.84 190 VAL A O 1
ATOM 1401 N N . ILE A 1 191 ? -18.984 74.725 34.582 1.00 35.78 191 ILE A N 1
ATOM 1402 C CA . ILE A 1 191 ? -18.512 73.455 33.999 1.00 36.10 191 ILE A CA 1
ATOM 1403 C C . ILE A 1 191 ? -17.276 73.648 33.078 1.00 37.14 191 ILE A C 1
ATOM 1404 O O . ILE A 1 191 ? -17.040 74.765 32.609 1.00 37.29 191 ILE A O 1
ATOM 1409 N N . PRO A 1 192 ? -16.486 72.587 32.846 1.00 37.89 192 PRO A N 1
ATOM 1410 C CA . PRO A 1 192 ? -15.305 72.680 31.980 1.00 38.68 192 PRO A CA 1
ATOM 1411 C C . PRO A 1 192 ? -15.590 72.855 30.492 1.00 39.70 192 PRO A C 1
ATOM 1412 O O . PRO A 1 192 ? -14.722 73.344 29.770 1.00 39.69 192 PRO A O 1
ATOM 1416 N N . GLU A 1 193 ? -16.775 72.458 30.030 1.00 40.23 193 GLU A N 1
ATOM 1417 C CA . GLU A 1 193 ? -17.052 72.410 28.584 1.00 41.31 193 GLU A CA 1
ATOM 1418 C C . GLU A 1 193 ? -17.544 73.715 27.976 1.00 42.35 193 GLU A C 1
ATOM 1419 O O . GLU A 1 193 ? -17.598 73.842 26.754 1.00 42.90 193 GLU A O 1
ATOM 1425 N N . ARG A 1 194 ? -17.915 74.668 28.821 1.00 43.23 194 ARG A N 1
ATOM 1426 C CA . ARG A 1 194 ? -18.564 75.882 28.377 1.00 44.68 194 ARG A CA 1
ATOM 1427 C C . ARG A 1 194 ? -18.032 77.056 29.216 1.00 45.20 194 ARG A C 1
ATOM 1428 O O . ARG A 1 194 ? -17.757 76.889 30.401 1.00 44.91 194 ARG A O 1
ATOM 1436 N N . PRO A 1 195 ? -17.848 78.231 28.610 1.00 46.13 195 PRO A N 1
ATOM 1437 C CA . PRO A 1 195 ? -17.317 79.394 29.341 1.00 46.47 195 PRO A CA 1
ATOM 1438 C C . PRO A 1 195 ? -18.220 79.854 30.479 1.00 46.67 195 PRO A C 1
ATOM 1439 O O . PRO A 1 195 ? -19.443 79.704 30.402 1.00 47.16 195 PRO A O 1
ATOM 1443 N N . TYR A 1 196 ? -17.615 80.406 31.525 1.00 46.34 196 TYR A N 1
ATOM 1444 C CA . TYR A 1 196 ? -18.366 80.999 32.631 1.00 46.58 196 TYR A CA 1
ATOM 1445 C C . TYR A 1 196 ? -17.817 82.392 32.918 1.00 46.42 196 TYR A C 1
ATOM 1446 O O . TYR A 1 196 ? -16.694 82.719 32.527 1.00 46.35 196 TYR A O 1
ATOM 1455 N N . ASP A 1 197 ? -18.602 83.206 33.610 1.00 46.46 197 ASP A N 1
ATOM 1456 C CA . ASP A 1 197 ? -18.204 84.574 33.900 1.00 46.84 197 ASP A CA 1
ATOM 1457 C C . ASP A 1 197 ? -18.516 84.949 35.343 1.00 46.33 197 ASP A C 1
ATOM 1458 O O . ASP A 1 197 ? -19.641 85.318 35.664 1.00 46.26 197 ASP A O 1
ATOM 1463 N N . VAL A 1 198 ? -17.498 84.868 36.195 1.00 46.19 198 VAL A N 1
ATOM 1464 C CA . VAL A 1 198 ? -17.627 85.136 37.634 1.00 45.89 198 VAL A CA 1
ATOM 1465 C C . VAL A 1 198 ? -18.338 86.463 37.919 1.00 46.09 198 VAL A C 1
ATOM 1466 O O . VAL A 1 198 ? -19.197 86.533 38.801 1.00 45.53 198 VAL A O 1
ATOM 1470 N N . GLU A 1 199 ? -18.004 87.508 37.157 1.00 46.11 199 GLU A N 1
ATOM 1471 C CA . GLU A 1 199 ? -18.632 88.813 37.361 1.00 46.49 199 GLU A CA 1
ATOM 1472 C C . GLU A 1 199 ? -20.129 88.762 37.092 1.00 46.08 199 GLU A C 1
ATOM 1473 O O . GLU A 1 199 ? -20.920 89.380 37.811 1.00 46.25 199 GLU A O 1
ATOM 1479 N N . GLU A 1 200 ? -20.502 88.026 36.048 1.00 45.89 200 GLU A N 1
ATOM 1480 C CA . GLU A 1 200 ? -21.891 87.857 35.638 1.00 46.23 200 GLU A CA 1
ATOM 1481 C C . GLU A 1 200 ? -22.669 87.068 36.701 1.00 44.82 200 GLU A C 1
ATOM 1482 O O . GLU A 1 200 ? -23.819 87.394 37.006 1.00 44.39 200 GLU A O 1
ATOM 1488 N N . ILE A 1 201 ? -22.020 86.043 37.257 1.00 43.80 201 ILE A N 1
ATOM 1489 C CA . ILE A 1 201 ? -22.595 85.235 38.331 1.00 42.83 201 ILE A CA 1
ATOM 1490 C C . ILE A 1 201 ? -22.833 86.116 39.559 1.00 42.77 201 ILE A C 1
ATOM 1491 O O . ILE A 1 201 ? -23.911 86.095 40.151 1.00 42.07 201 ILE A O 1
ATOM 1496 N N . ALA A 1 202 ? -21.831 86.923 39.905 1.00 42.71 202 ALA A N 1
ATOM 1497 C CA . ALA A 1 202 ? -21.946 87.895 40.981 1.00 42.70 202 ALA A CA 1
ATOM 1498 C C . ALA A 1 202 ? -23.144 88.819 40.770 1.00 42.91 202 ALA A C 1
ATOM 1499 O O . ALA A 1 202 ? -23.887 89.093 41.713 1.00 43.03 202 ALA A O 1
ATOM 1501 N N . ASN A 1 203 ? -23.327 89.294 39.538 1.00 43.69 203 ASN A N 1
ATOM 1502 C CA . ASN A 1 203 ? -24.484 90.131 39.179 1.00 44.12 203 ASN A CA 1
ATOM 1503 C C . ASN A 1 203 ? -25.824 89.425 39.358 1.00 43.61 203 ASN A C 1
ATOM 1504 O O . ASN A 1 203 ? -26.794 90.042 39.810 1.00 43.79 203 ASN A O 1
ATOM 1509 N N . ARG A 1 204 ? -25.880 88.151 38.960 1.00 43.10 204 ARG A N 1
ATOM 1510 C CA . ARG A 1 204 ? -27.054 87.300 39.188 1.00 42.77 204 ARG A CA 1
ATOM 1511 C C . ARG A 1 204 ? -27.418 87.273 40.664 1.00 41.72 204 ARG A C 1
ATOM 1512 O O . ARG A 1 204 ? -28.564 87.497 41.034 1.00 41.54 204 ARG A O 1
ATOM 1520 N N . LEU A 1 205 ? -26.424 86.979 41.495 1.00 41.41 205 LEU A N 1
ATOM 1521 C CA . LEU A 1 205 ? -26.609 86.860 42.938 1.00 41.07 205 LEU A CA 1
ATOM 1522 C C . LEU A 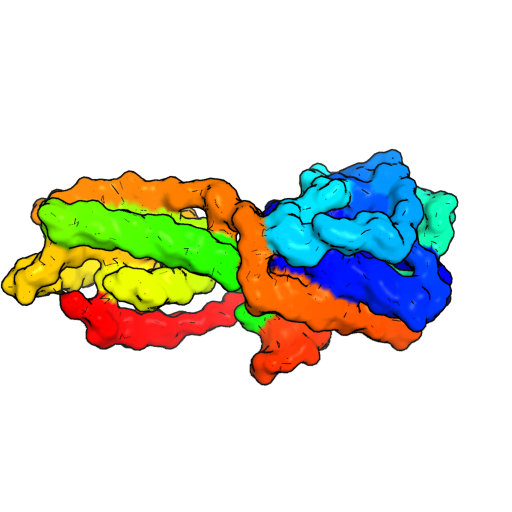1 205 ? -27.040 88.181 43.567 1.00 41.62 205 LEU A C 1
ATOM 1523 O O . LEU A 1 205 ? -27.953 88.214 44.397 1.00 40.99 205 LEU A O 1
ATOM 1528 N N . LYS A 1 206 ? -26.393 89.275 43.155 1.00 42.28 206 LYS A N 1
ATOM 1529 C CA . LYS A 1 206 ? -26.803 90.618 43.569 1.00 42.88 206 LYS A CA 1
ATOM 1530 C C . LYS A 1 206 ? -28.260 90.929 43.226 1.00 43.05 206 LYS A C 1
ATOM 1531 O O . LYS A 1 206 ? -29.010 91.389 44.082 1.00 42.59 206 LYS A O 1
ATOM 1537 N N . GLN A 1 207 ? -28.658 90.677 41.980 1.00 43.48 207 GLN A N 1
ATOM 1538 C CA . GLN A 1 207 ? -30.048 90.906 41.556 1.00 44.10 207 GLN A CA 1
ATOM 1539 C C . GLN A 1 207 ? -31.038 90.068 42.368 1.00 43.54 207 GLN A C 1
ATOM 1540 O O . GLN A 1 207 ? -32.046 90.585 42.840 1.00 43.81 207 GLN A O 1
ATOM 1546 N N . ALA A 1 208 ? -30.740 88.781 42.528 1.00 43.43 208 ALA A N 1
ATOM 1547 C CA . ALA A 1 208 ? -31.553 87.871 43.354 1.00 43.68 208 ALA A CA 1
ATOM 1548 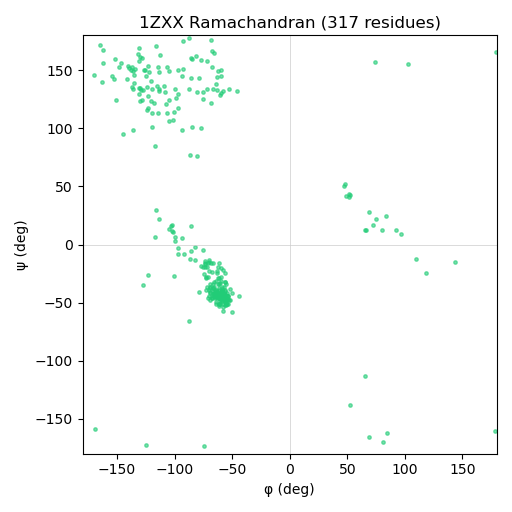C C . ALA A 1 208 ? -31.705 88.401 44.783 1.00 43.88 208 ALA A C 1
ATOM 1549 O O . ALA A 1 208 ? -32.806 88.456 45.329 1.00 43.44 208 ALA A O 1
ATOM 1551 N N . GLN A 1 209 ? -30.589 88.812 45.375 1.00 44.28 209 GLN A N 1
ATOM 1552 C CA . GLN A 1 209 ? -30.601 89.404 46.706 1.00 45.36 209 GLN A CA 1
ATOM 1553 C C . GLN A 1 209 ? -31.565 90.586 46.770 1.00 45.31 209 GLN A C 1
ATOM 1554 O O . GLN A 1 209 ? -32.371 90.682 47.695 1.00 45.01 209 GLN A O 1
ATOM 1560 N N . GLU A 1 210 ? -31.484 91.470 45.773 1.00 45.88 210 GLU A N 1
ATOM 1561 C CA . GLU A 1 210 ? -32.359 92.636 45.678 1.00 46.31 210 GLU A CA 1
ATOM 1562 C C . GLU A 1 210 ? -33.824 92.246 45.551 1.00 46.03 210 GLU A C 1
ATOM 1563 O O . GLU A 1 210 ? -34.706 92.944 46.056 1.00 46.13 210 GLU A O 1
ATOM 1569 N N . SER A 1 211 ? -34.075 91.126 44.880 1.00 45.53 211 SER A N 1
ATOM 1570 C CA . SER A 1 211 ? -35.438 90.650 44.642 1.00 45.33 211 SER A CA 1
ATOM 1571 C C . SER A 1 211 ? -36.023 89.887 45.827 1.00 44.68 211 SER A C 1
ATOM 1572 O O . SER A 1 211 ? -37.169 89.439 45.769 1.00 45.47 211 SER A O 1
ATOM 1575 N N . GLY A 1 212 ? -35.235 89.714 46.887 1.00 43.51 212 GLY A N 1
ATOM 1576 C CA . GLY A 1 212 ? -35.724 89.099 48.119 1.00 41.89 212 GLY A CA 1
ATOM 1577 C C . GLY A 1 212 ? -35.461 87.612 48.289 1.00 40.99 212 GLY A C 1
ATOM 1578 O O . GLY A 1 212 ? -35.986 86.999 49.221 1.00 41.42 212 GLY A O 1
ATOM 1579 N N . LYS A 1 213 ? -34.659 87.034 47.397 1.00 39.34 213 LYS A N 1
ATOM 1580 C CA . LYS A 1 213 ? -34.338 85.608 47.437 1.00 38.52 213 LYS A CA 1
ATOM 1581 C C . LYS A 1 213 ? -33.569 85.324 48.717 1.00 37.80 213 LYS A C 1
ATOM 1582 O O . LYS A 1 213 ? -32.721 86.122 49.109 1.00 37.26 213 LYS A O 1
ATOM 1588 N N . ASP A 1 214 ? -33.881 84.209 49.382 1.00 36.62 214 ASP A N 1
ATOM 1589 C CA . ASP A 1 214 ? -33.289 83.946 50.701 1.00 35.57 214 ASP A CA 1
ATOM 1590 C C . ASP A 1 214 ? -32.155 82.917 50.686 1.00 34.74 214 ASP A C 1
ATOM 1591 O O . ASP A 1 214 ? -31.759 82.413 51.728 1.00 34.91 214 ASP A O 1
ATOM 1596 N N . HIS A 1 215 ? -31.618 82.626 49.508 1.00 34.60 215 HIS A N 1
ATOM 1597 C CA . HIS A 1 215 ? -30.529 81.667 49.377 1.00 34.13 215 HIS A CA 1
ATOM 1598 C C . HIS A 1 215 ? -29.849 81.852 48.045 1.00 33.69 215 HIS A C 1
ATOM 1599 O O . HIS A 1 215 ? -30.455 82.332 47.100 1.00 33.76 215 HIS A O 1
ATOM 1606 N N . GLY A 1 216 ? -28.589 81.436 47.977 1.00 33.60 216 GLY A N 1
ATOM 1607 C CA . GLY A 1 216 ? -27.847 81.395 46.730 1.00 32.73 216 GLY A CA 1
ATOM 1608 C C . GLY A 1 216 ? -27.102 80.086 46.591 1.00 32.17 216 GLY A C 1
ATOM 1609 O O . GLY A 1 216 ? -26.718 79.457 47.585 1.00 32.06 216 GLY A O 1
ATOM 1610 N N . LEU A 1 217 ? -26.905 79.663 45.349 1.00 31.72 217 LEU A N 1
ATOM 1611 C CA . LEU A 1 217 ? -26.220 78.415 45.088 1.00 31.66 217 LEU A CA 1
ATOM 1612 C C . LEU A 1 217 ? -25.494 78.458 43.747 1.00 31.97 217 LEU A C 1
ATOM 1613 O O . LEU A 1 217 ? -26.106 78.720 42.698 1.00 31.87 217 LEU A O 1
ATOM 1618 N N . VAL A 1 218 ? -24.189 78.198 43.799 1.00 31.83 218 VAL A N 1
ATOM 1619 C CA . VAL A 1 218 ? -23.398 77.979 42.605 1.00 31.61 218 VAL A CA 1
ATOM 1620 C C . VAL A 1 218 ? -22.839 76.571 42.649 1.00 31.41 218 VAL A C 1
ATOM 1621 O O . VAL A 1 218 ? -22.112 76.204 43.581 1.00 31.30 218 VAL A O 1
ATOM 1625 N N . VAL A 1 219 ? -23.181 75.792 41.625 1.00 31.07 219 VAL A N 1
ATOM 1626 C CA . VAL A 1 219 ? -22.691 74.444 41.491 1.00 31.35 219 VAL A CA 1
ATOM 1627 C C . VAL A 1 219 ? -21.492 74.436 40.550 1.00 31.82 219 VAL A C 1
ATOM 1628 O O . VAL A 1 219 ? -21.606 74.794 39.366 1.00 31.64 219 VAL A O 1
ATOM 1632 N N . VAL A 1 220 ? -20.351 74.039 41.108 1.00 32.02 220 VAL A N 1
ATOM 1633 C CA . VAL A 1 220 ? -19.082 74.052 40.397 1.00 32.59 220 VAL A CA 1
ATOM 1634 C C . VAL A 1 220 ? -18.566 72.640 40.193 1.00 32.40 220 VAL A C 1
ATOM 1635 O O . VAL A 1 220 ? -18.194 71.963 41.147 1.00 32.86 220 VAL A O 1
ATOM 1639 N N . ALA A 1 221 ? -18.521 72.192 38.942 1.00 32.93 221 ALA A N 1
ATOM 1640 C CA . ALA A 1 221 ? -17.879 70.929 38.613 1.00 33.25 221 ALA A CA 1
ATOM 1641 C C . ALA A 1 221 ? -16.457 70.920 39.168 1.00 34.39 221 ALA A C 1
ATOM 1642 O O . ALA A 1 221 ? -15.738 71.922 39.023 1.00 34.95 221 ALA A O 1
ATOM 1644 N N . GLU A 1 222 ? -16.059 69.822 39.815 1.00 34.48 222 GLU A N 1
ATOM 1645 C CA . GLU A 1 222 ? -14.701 69.700 40.380 1.00 35.66 222 GLU A CA 1
ATOM 1646 C C . GLU A 1 222 ? -13.623 69.909 39.300 1.00 36.65 222 GLU A C 1
ATOM 1647 O O . GLU A 1 222 ? -12.501 70.286 39.619 1.00 37.09 222 GLU A O 1
ATOM 1653 N N . GLY A 1 223 ? -13.982 69.656 38.042 1.00 37.13 223 GLY A N 1
ATOM 1654 C CA . GLY A 1 223 ? -13.057 69.789 36.918 1.00 38.50 223 GLY A CA 1
ATOM 1655 C C . GLY A 1 223 ? -12.675 71.221 36.566 1.00 39.25 223 GLY A C 1
ATOM 1656 O O . GLY A 1 223 ? -11.708 71.433 35.828 1.00 40.18 223 GLY A O 1
ATOM 1657 N N . VAL A 1 224 ? -13.421 72.200 37.076 1.00 38.77 224 VAL A N 1
ATOM 1658 C CA . VAL A 1 224 ? -13.108 73.607 36.838 1.00 39.06 224 VAL A CA 1
ATOM 1659 C C . VAL A 1 224 ? -12.119 74.103 37.899 1.00 39.62 224 VAL A C 1
ATOM 1660 O O . VAL A 1 224 ? -10.968 74.430 37.581 1.00 39.23 224 VAL A O 1
ATOM 1664 N N . MET A 1 225 ? -12.570 74.141 39.154 1.00 39.30 225 MET A N 1
ATOM 1665 C CA . MET A 1 225 ? -11.748 74.531 40.301 1.00 40.02 225 MET A CA 1
ATOM 1666 C C . MET A 1 225 ? -12.462 74.096 41.586 1.00 39.32 225 MET A C 1
ATOM 1667 O O . MET A 1 225 ? -13.626 73.671 41.539 1.00 38.52 225 MET A O 1
ATOM 1672 N N . THR A 1 226 ? -11.779 74.210 42.724 1.00 38.61 226 THR A N 1
ATOM 1673 C CA . THR A 1 226 ? -12.410 73.878 44.009 1.00 38.15 226 THR A CA 1
ATOM 1674 C C . THR A 1 226 ? -13.429 74.948 44.375 1.00 37.58 226 THR A C 1
ATOM 1675 O O . THR A 1 226 ? -13.355 76.071 43.879 1.00 36.75 226 THR A O 1
ATOM 1679 N N . ALA A 1 227 ? -14.386 74.592 45.239 1.00 37.02 227 ALA A N 1
ATOM 1680 C CA . ALA A 1 227 ? -15.360 75.554 45.762 1.00 36.92 227 ALA A CA 1
ATOM 1681 C C . ALA A 1 227 ? -14.678 76.735 46.465 1.00 36.75 227 ALA A C 1
ATOM 1682 O O . ALA A 1 227 ? -15.099 77.880 46.308 1.00 36.24 227 ALA A O 1
ATOM 1684 N N . ASP A 1 228 ? -13.638 76.437 47.243 1.00 37.18 228 ASP A N 1
ATOM 1685 C CA . ASP A 1 228 ? -12.823 77.468 47.903 1.00 38.26 228 ASP A CA 1
ATOM 1686 C C . ASP A 1 228 ? -12.262 78.472 46.885 1.00 38.42 228 ASP A C 1
ATOM 1687 O O . ASP A 1 228 ? -12.422 79.687 47.056 1.00 39.14 228 ASP A O 1
ATOM 1692 N N . GLN A 1 229 ? -11.641 77.951 45.826 1.00 38.47 229 GLN A N 1
ATOM 1693 C CA . GLN A 1 229 ? -11.110 78.778 44.731 1.00 38.98 229 GLN A CA 1
ATOM 1694 C C . GLN A 1 229 ? -12.169 79.627 44.031 1.00 38.50 229 GLN A C 1
ATOM 1695 O O . GLN A 1 229 ? -11.921 80.785 43.694 1.00 38.22 229 GLN A O 1
ATOM 1701 N N . PHE A 1 230 ? -13.361 79.068 43.807 1.00 37.76 230 PHE A N 1
ATOM 1702 C CA . PHE A 1 230 ? -14.413 79.862 43.178 1.00 36.62 230 PHE A CA 1
ATOM 1703 C C . PHE A 1 230 ? -14.906 80.954 44.106 1.00 36.77 230 PHE A C 1
ATOM 1704 O O . PHE A 1 230 ? -15.136 82.084 43.672 1.00 37.05 230 PHE A O 1
ATOM 1712 N N . MET A 1 231 ? -15.078 80.615 45.384 1.00 36.84 231 MET A N 1
ATOM 1713 C CA . MET A 1 231 ? -15.589 81.549 46.377 1.00 37.48 231 MET A CA 1
ATOM 1714 C C . MET A 1 231 ? -14.670 82.784 46.471 1.00 38.10 231 MET A C 1
ATOM 1715 O O . MET A 1 231 ? -15.141 83.918 46.536 1.00 37.70 231 MET A O 1
ATOM 1720 N N . ALA A 1 232 ? -13.366 82.525 46.476 1.00 39.51 232 ALA A N 1
ATOM 1721 C CA . ALA A 1 232 ? -12.331 83.568 46.511 1.00 40.89 232 ALA A CA 1
ATOM 1722 C C . ALA A 1 232 ? -12.457 84.526 45.328 1.00 41.94 232 ALA A C 1
ATOM 1723 O O . ALA A 1 232 ? -12.398 85.754 45.504 1.00 42.50 232 ALA A O 1
ATOM 1725 N N . GLU A 1 233 ? -12.657 83.975 44.133 1.00 42.91 233 GLU A N 1
ATOM 1726 C CA . GLU A 1 233 ? -12.857 84.794 42.935 1.00 44.04 233 GLU A CA 1
ATOM 1727 C C . GLU A 1 233 ? -14.151 85.591 43.020 1.00 44.41 233 GLU A C 1
ATOM 1728 O O . GLU A 1 233 ? -14.191 86.771 42.651 1.00 44.65 233 GLU A O 1
ATOM 1734 N N . LEU A 1 234 ? -15.211 84.952 43.519 1.00 44.62 234 LEU A N 1
ATOM 1735 C CA . LEU A 1 234 ? -16.515 85.609 43.626 1.00 44.32 234 LEU A CA 1
ATOM 1736 C C . LEU A 1 234 ? -16.454 86.833 44.531 1.00 44.90 234 LEU A C 1
ATOM 1737 O O . LEU A 1 234 ? -17.020 87.880 44.205 1.00 44.52 234 LEU A O 1
ATOM 1742 N N . LYS A 1 235 ? -15.769 86.677 45.665 1.00 46.03 235 LYS A N 1
ATOM 1743 C CA . LYS A 1 235 ? -15.626 87.730 46.684 1.00 47.40 235 LYS A CA 1
ATOM 1744 C C . LYS A 1 235 ? -14.948 89.000 46.155 1.00 48.26 235 LYS A C 1
ATOM 1745 O O . LYS A 1 235 ? -15.079 90.067 46.750 1.00 48.58 235 LYS A O 1
ATOM 1751 N N . LYS A 1 236 ? -14.223 88.874 45.047 1.00 49.17 236 LYS A N 1
ATOM 1752 C CA . LYS A 1 236 ? -13.624 90.026 44.383 1.00 50.33 236 LYS A CA 1
ATOM 1753 C C . LYS A 1 236 ? -14.699 90.961 43.828 1.00 50.75 236 LYS A C 1
ATOM 1754 O O . LYS A 1 236 ? -14.509 92.177 43.796 1.00 50.99 236 LYS A O 1
ATOM 1760 N N . TYR A 1 237 ? -15.835 90.396 43.413 1.00 50.82 237 TYR A N 1
ATOM 1761 C CA . TYR A 1 237 ? -16.844 91.165 42.684 1.00 50.68 237 TYR A CA 1
ATOM 1762 C C . TYR A 1 237 ? -17.988 91.695 43.527 1.00 50.70 237 TYR A C 1
ATOM 1763 O O . TYR A 1 237 ? -18.863 92.398 43.022 1.00 50.51 237 TYR A O 1
ATOM 1772 N N . GLY A 1 238 ? -17.988 91.364 44.809 1.00 51.07 238 GLY A N 1
ATOM 1773 C CA . GLY A 1 238 ? -19.075 91.773 45.686 1.00 51.50 238 GLY A CA 1
ATOM 1774 C C . GLY A 1 238 ? -18.850 91.261 47.084 1.00 51.79 238 GLY A C 1
ATOM 1775 O O . GLY A 1 238 ? -17.987 90.403 47.303 1.00 52.03 238 GLY A O 1
ATOM 1776 N N . ASP A 1 239 ? -19.604 91.799 48.037 1.00 51.90 239 ASP A N 1
ATOM 1777 C CA . ASP A 1 239 ? -19.529 91.295 49.395 1.00 52.30 239 ASP A CA 1
ATOM 1778 C C . ASP A 1 239 ? -20.739 90.395 49.632 1.00 51.26 239 ASP A C 1
ATOM 1779 O O . ASP A 1 239 ? -21.892 90.837 49.700 1.00 51.47 239 ASP A O 1
ATOM 1784 N N . PHE A 1 240 ? -20.449 89.102 49.672 1.00 49.73 240 PHE A N 1
ATOM 1785 C CA . PHE A 1 240 ? -21.475 88.087 49.789 1.00 47.75 240 PHE A CA 1
ATOM 1786 C C . PHE A 1 240 ? -21.346 87.367 51.114 1.00 46.66 240 PHE A C 1
ATOM 1787 O O . PHE A 1 240 ? -20.253 87.285 51.691 1.00 46.01 240 PHE A O 1
ATOM 1795 N N . ASP A 1 241 ? -22.472 86.855 51.597 1.00 45.04 241 ASP A N 1
ATOM 1796 C CA . ASP A 1 241 ? -22.470 85.984 52.751 1.00 43.91 241 ASP A CA 1
ATOM 1797 C C . ASP A 1 241 ? -22.402 84.562 52.200 1.00 42.88 241 ASP A C 1
ATOM 1798 O O . ASP A 1 241 ? -23.415 83.999 51.778 1.00 42.66 241 ASP A O 1
ATOM 1803 N N . VAL A 1 242 ? -21.198 83.996 52.181 1.00 41.11 242 VAL A N 1
ATOM 1804 C CA . VAL A 1 242 ? -20.929 82.819 51.360 1.00 39.51 242 VAL A CA 1
ATOM 1805 C C . VAL A 1 242 ? -20.132 81.752 52.100 1.00 38.62 242 VAL A C 1
ATOM 1806 O O . VAL A 1 242 ? -19.301 82.071 52.965 1.00 38.19 242 VAL A O 1
ATOM 1810 N N . ARG A 1 243 ? -20.423 80.486 51.783 1.00 36.55 243 ARG A N 1
ATOM 1811 C CA . ARG A 1 243 ? -19.658 79.340 52.275 1.00 35.30 243 ARG A CA 1
ATOM 1812 C C . ARG A 1 243 ? -19.336 78.440 51.098 1.00 34.24 243 ARG A C 1
ATOM 1813 O O . ARG A 1 243 ? -19.958 78.551 50.048 1.00 33.96 243 ARG A O 1
ATOM 1821 N N . ALA A 1 244 ? -18.383 77.540 51.293 1.00 33.15 244 ALA A N 1
ATOM 1822 C CA . ALA A 1 244 ? -17.962 76.624 50.253 1.00 32.97 244 ALA A CA 1
ATOM 1823 C C . ALA A 1 244 ? -17.928 75.197 50.801 1.00 32.53 244 ALA A C 1
ATOM 1824 O O . ALA A 1 244 ? -17.360 74.939 51.874 1.00 32.19 244 ALA A O 1
ATOM 1826 N N . ASN A 1 245 ? -18.560 74.275 50.080 1.00 31.79 245 ASN A N 1
ATOM 1827 C CA . ASN A 1 245 ? -18.543 72.871 50.458 1.00 32.15 245 ASN A CA 1
ATOM 1828 C C . ASN A 1 245 ? -18.067 72.042 49.287 1.00 31.52 245 ASN A C 1
ATOM 1829 O O . ASN A 1 245 ? -18.304 72.400 48.131 1.00 32.16 245 ASN A O 1
ATOM 1834 N N . VAL A 1 246 ? -17.432 70.921 49.596 1.00 31.08 246 VAL A N 1
ATOM 1835 C CA . VAL A 1 246 ? -17.035 69.925 48.609 1.00 31.25 246 VAL A CA 1
ATOM 1836 C C . VAL A 1 246 ? -17.756 68.629 49.004 1.00 30.75 246 VAL A C 1
ATOM 1837 O O . VAL A 1 246 ? -17.470 68.071 50.059 1.00 30.30 246 VAL A O 1
ATOM 1841 N N . LEU A 1 247 ? -18.700 68.169 48.182 1.00 30.67 247 LEU A N 1
ATOM 1842 C CA . LEU A 1 247 ? -19.485 66.964 48.544 1.00 30.84 247 LEU A CA 1
ATOM 1843 C C . LEU A 1 247 ? -18.624 65.714 48.750 1.00 31.07 247 LEU A C 1
ATOM 1844 O O . LEU A 1 247 ? -18.820 64.975 49.704 1.00 33.45 247 LEU A O 1
ATOM 1849 N N . GLY A 1 248 ? -17.683 65.442 47.866 1.00 30.84 248 GLY A N 1
ATOM 1850 C CA . GLY A 1 248 ? -16.779 64.325 48.154 1.00 30.66 248 GLY A CA 1
ATOM 1851 C C . GLY A 1 248 ? -17.286 62.945 47.754 1.00 30.01 248 GLY A C 1
ATOM 1852 O O . GLY A 1 248 ? -18.216 62.829 46.946 1.00 30.00 248 GLY A O 1
ATOM 1853 N N . HIS A 1 249 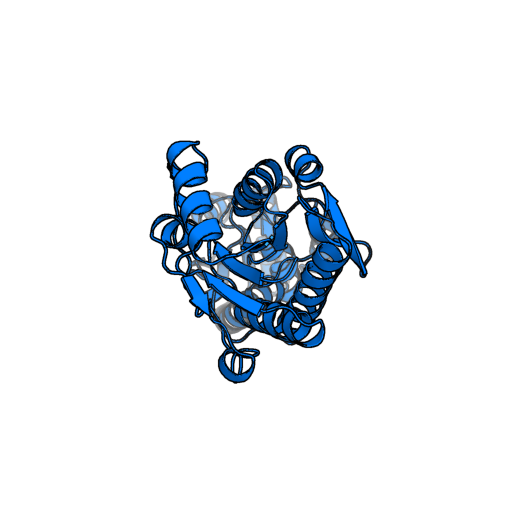? -16.668 61.914 48.326 1.00 28.89 249 HIS A N 1
ATOM 1854 C CA . HIS A 1 249 ? -16.759 60.564 47.804 1.00 29.17 249 HIS A CA 1
ATOM 1855 C C . HIS A 1 249 ? -18.086 59.869 48.087 1.00 28.93 249 HIS A C 1
ATOM 1856 O O . HIS A 1 249 ? -18.304 58.771 47.585 1.00 28.68 249 HIS A O 1
ATOM 1863 N N . MET A 1 250 ? -18.959 60.526 48.848 1.00 28.92 250 MET A N 1
ATOM 1864 C CA . MET A 1 250 ? -20.343 60.024 49.033 1.00 28.87 250 MET A CA 1
ATOM 1865 C C . MET A 1 250 ? -21.035 59.854 47.671 1.00 28.50 250 MET A C 1
ATOM 1866 O O . MET A 1 250 ? -21.882 58.954 47.493 1.00 27.18 250 MET A O 1
ATOM 1871 N N . GLN A 1 251 ? -20.669 60.719 46.717 1.00 27.54 251 GLN A N 1
ATOM 1872 C CA . GLN A 1 251 ? -21.208 60.648 45.348 1.00 27.63 251 GLN A CA 1
ATOM 1873 C C . GLN A 1 251 ? -20.879 59.348 44.633 1.00 27.20 251 GLN A C 1
ATOM 1874 O O . GLN A 1 251 ? -21.503 59.015 43.620 1.00 27.77 251 GLN A O 1
ATOM 1880 N N . ARG A 1 252 ? -19.913 58.600 45.149 1.00 26.82 252 ARG A N 1
ATOM 1881 C CA . ARG A 1 252 ? -19.561 57.334 44.533 1.00 27.37 252 ARG A CA 1
ATOM 1882 C C . ARG A 1 252 ? -20.320 56.146 45.116 1.00 26.97 252 ARG A C 1
ATOM 1883 O O . ARG A 1 252 ? -20.205 55.041 44.611 1.00 27.20 252 ARG A O 1
ATOM 1891 N N . GLY A 1 253 ? -21.058 56.366 46.193 1.00 27.58 253 GLY A N 1
ATOM 1892 C CA . GLY A 1 253 ? -21.659 55.236 46.902 1.00 27.78 253 GLY A CA 1
ATOM 1893 C C . GLY A 1 253 ? -23.160 55.372 47.044 1.00 27.48 253 GLY A C 1
ATOM 1894 O O . GLY A 1 253 ? -23.770 56.278 46.486 1.00 27.24 253 GLY A O 1
ATOM 1895 N N . GLY A 1 254 ? -23.747 54.461 47.816 1.00 28.24 254 GLY A N 1
ATOM 1896 C CA . GLY A 1 254 ? -25.185 54.475 48.060 1.00 29.10 254 GLY A CA 1
ATOM 1897 C C . GLY A 1 254 ? -25.886 53.416 47.222 1.00 29.47 254 GLY A C 1
ATOM 1898 O O . GLY A 1 254 ? -25.383 52.995 46.180 1.00 28.94 254 GLY A O 1
ATOM 1899 N N . THR A 1 255 ? -27.052 52.965 47.671 1.00 29.61 255 THR A N 1
ATOM 1900 C CA . THR A 1 255 ? -27.800 51.988 46.868 1.00 29.98 255 THR A CA 1
ATOM 1901 C C . THR A 1 255 ? -28.208 52.597 45.507 1.00 28.47 255 THR A C 1
ATOM 1902 O O . THR A 1 255 ? -28.675 53.752 45.444 1.00 28.46 255 THR A O 1
ATOM 1906 N N . PRO A 1 256 ? -27.986 51.855 44.416 1.00 27.40 256 PRO A N 1
ATOM 1907 C CA . PRO A 1 256 ? -28.301 52.358 43.081 1.00 27.43 256 PRO A CA 1
ATOM 1908 C C . PRO A 1 256 ? -29.797 52.631 42.897 1.00 27.80 256 PRO A C 1
ATOM 1909 O O . PRO A 1 256 ? -30.628 51.915 43.455 1.00 27.77 256 PRO A O 1
ATOM 1913 N N . THR A 1 257 ? -30.105 53.684 42.150 1.00 27.62 257 THR A N 1
ATOM 1914 C CA . THR A 1 257 ? -31.475 54.084 41.828 1.00 27.71 257 THR A CA 1
ATOM 1915 C C . THR A 1 257 ? -32.136 53.056 40.916 1.00 28.19 257 THR A C 1
ATOM 1916 O O . THR A 1 257 ? -31.472 52.173 40.369 1.00 26.86 257 THR A O 1
ATOM 1920 N N . VAL A 1 258 ? -33.451 53.178 40.783 1.00 29.17 258 VAL A N 1
ATOM 1921 C CA . VAL A 1 258 ? -34.222 52.361 39.838 1.00 29.82 258 VAL A CA 1
ATOM 1922 C C . VAL A 1 258 ? -33.587 52.443 38.427 1.00 29.82 258 VAL A C 1
ATOM 1923 O O . VAL A 1 258 ? -33.342 51.412 37.809 1.00 29.60 258 VAL A O 1
ATOM 1927 N N . SER A 1 259 ? -33.277 53.654 37.957 1.00 30.06 259 SER A N 1
ATOM 1928 C CA . SER A 1 259 ? -32.654 53.808 36.616 1.00 30.23 259 SER A CA 1
ATOM 1929 C C . SER A 1 259 ? -31.319 53.116 36.478 1.00 30.18 259 SER A C 1
ATOM 1930 O O . SER A 1 259 ? -31.071 52.460 35.470 1.00 31.00 259 SER A O 1
ATOM 1933 N N . ASP A 1 260 ? -30.452 53.252 37.484 1.00 29.76 260 ASP A N 1
ATOM 1934 C CA . ASP A 1 260 ? -29.154 52.562 37.451 1.00 29.45 260 ASP A CA 1
ATOM 1935 C C . ASP A 1 260 ? -29.255 51.045 37.487 1.00 29.28 260 ASP A C 1
ATOM 1936 O O . ASP A 1 260 ? -28.543 50.339 36.776 1.00 29.31 260 ASP A O 1
ATOM 1941 N N . ARG A 1 261 ? -30.139 50.526 38.328 1.00 29.03 261 ARG A N 1
ATOM 1942 C CA . ARG A 1 261 ? -30.350 49.077 38.354 1.00 28.54 261 ARG A CA 1
ATOM 1943 C C . ARG A 1 261 ? -30.896 48.537 37.025 1.00 28.98 261 ARG A C 1
ATOM 1944 O O . ARG A 1 261 ? -30.470 47.482 36.577 1.00 28.89 261 ARG A O 1
ATOM 1952 N N . VAL A 1 262 ? -31.847 49.242 36.415 1.00 29.71 262 VAL A N 1
ATOM 1953 C CA . VAL A 1 262 ? -32.404 48.786 35.130 1.00 30.98 262 VAL A CA 1
ATOM 1954 C C . VAL A 1 262 ? -31.369 48.953 34.003 1.00 31.06 262 VAL A C 1
ATOM 1955 O O . VAL A 1 262 ? -31.157 48.038 33.216 1.00 31.02 262 VAL A O 1
ATOM 1959 N N . LEU A 1 263 ? -30.719 50.112 33.958 1.00 31.31 263 LEU A N 1
ATOM 1960 C CA . LEU A 1 263 ? -29.635 50.346 32.989 1.00 31.86 263 LEU A CA 1
ATOM 1961 C C . LEU A 1 263 ? -28.555 49.263 33.048 1.00 32.18 263 LEU A C 1
ATOM 1962 O O . LEU A 1 263 ? -28.221 48.662 32.019 1.00 33.20 263 LEU A O 1
ATOM 1967 N N . ALA A 1 264 ? -28.035 48.982 34.244 1.00 32.44 264 ALA A N 1
ATOM 1968 C CA . ALA A 1 264 ? -27.039 47.918 34.429 1.00 32.58 264 ALA A CA 1
ATOM 1969 C C . ALA A 1 264 ? -27.517 46.554 33.929 1.00 32.67 264 ALA A C 1
ATOM 1970 O O . ALA A 1 264 ? -26.739 45.793 33.342 1.00 32.89 264 ALA A O 1
ATOM 1972 N N . SER A 1 265 ? -28.792 46.251 34.182 1.00 32.77 265 SER A N 1
ATOM 1973 C CA . SER A 1 265 ? -29.418 44.997 33.744 1.00 32.75 265 SER A CA 1
ATOM 1974 C C . SER A 1 265 ? -29.550 44.925 32.216 1.00 33.34 265 SER A C 1
ATOM 1975 O O . SER A 1 265 ? -29.243 43.906 31.617 1.00 33.62 265 SER A O 1
ATOM 1978 N N . LYS A 1 266 ? -29.990 46.007 31.589 1.00 34.00 266 LYS A N 1
ATOM 1979 C CA . LYS A 1 266 ? -30.089 46.044 30.127 1.00 34.92 266 LYS A CA 1
ATOM 1980 C C . LYS A 1 266 ? -28.729 45.869 29.457 1.00 35.43 266 LYS A C 1
ATOM 1981 O O . LYS A 1 266 ? -28.575 45.066 28.521 1.00 35.39 266 LYS A O 1
ATOM 1987 N N . LEU A 1 267 ? -27.740 46.602 29.961 1.00 35.53 267 LEU A N 1
ATOM 1988 C CA . LEU A 1 267 ? -26.418 46.646 29.344 1.00 35.96 267 LEU A CA 1
ATOM 1989 C C . LEU A 1 267 ? -25.667 45.352 29.577 1.00 36.39 267 LEU A C 1
ATOM 1990 O O . LEU A 1 267 ? -24.999 44.855 28.670 1.00 36.40 267 LEU A O 1
ATOM 1995 N N . GLY A 1 268 ? -25.798 44.782 30.775 1.00 35.96 268 GLY A N 1
ATOM 1996 C CA . GLY A 1 268 ? -25.205 43.486 31.064 1.00 36.41 268 GLY A CA 1
ATOM 1997 C C . GLY A 1 268 ? -25.737 42.399 30.141 1.00 37.07 268 GLY A C 1
ATOM 1998 O O . GLY A 1 268 ? -24.973 41.565 29.643 1.00 36.27 268 GLY A O 1
ATOM 1999 N N . SER A 1 269 ? -27.050 42.424 29.912 1.00 37.55 269 SER A N 1
ATOM 2000 C CA . SER A 1 269 ? -27.699 41.471 29.020 1.00 38.69 269 SER A CA 1
ATOM 2001 C C . SER A 1 269 ? -27.213 41.651 27.584 1.00 39.32 269 SER A C 1
ATOM 2002 O O . SER A 1 269 ? -26.893 40.678 26.902 1.00 39.28 269 SER A O 1
ATOM 2005 N N . GLU A 1 270 ? -27.166 42.903 27.140 1.00 40.10 270 GLU A N 1
ATOM 2006 C CA . GLU A 1 270 ? -26.697 43.234 25.804 1.00 40.95 270 GLU A CA 1
ATOM 2007 C C . GLU A 1 270 ? -25.268 42.736 25.586 1.00 41.04 270 GLU A C 1
ATOM 2008 O O . GLU A 1 270 ? -24.988 42.130 24.545 1.00 41.05 270 GLU A O 1
ATOM 2014 N N . ALA A 1 271 ? -24.380 42.974 26.559 1.00 40.94 271 ALA A N 1
ATOM 2015 C CA . ALA A 1 271 ? -22.994 42.481 26.483 1.00 41.16 271 ALA A CA 1
ATOM 2016 C C . ALA A 1 271 ? -22.922 40.977 26.234 1.00 41.62 271 ALA A C 1
ATOM 2017 O O . ALA A 1 271 ? -22.160 40.516 25.380 1.00 40.78 271 ALA A O 1
ATOM 2019 N N . VAL A 1 272 ? -23.713 40.212 26.983 1.00 41.58 272 VAL A N 1
ATOM 2020 C CA . VAL A 1 272 ? -23.707 38.759 26.833 1.00 42.23 272 VAL A CA 1
ATOM 2021 C C . VAL A 1 272 ? -24.190 38.360 25.435 1.00 42.97 272 VAL A C 1
ATOM 2022 O O . VAL A 1 272 ? -23.603 37.473 24.794 1.00 42.76 272 VAL A O 1
ATOM 2026 N N . HIS A 1 273 ? -25.243 39.028 24.971 1.00 43.67 273 HIS A N 1
ATOM 2027 C CA . HIS A 1 273 ? -25.822 38.727 23.668 1.00 45.04 273 HIS A CA 1
ATOM 2028 C C . HIS A 1 273 ? -24.843 39.019 22.534 1.00 45.38 273 HIS A C 1
ATOM 2029 O O . HIS A 1 273 ? -24.691 38.201 21.627 1.00 45.56 273 HIS A O 1
ATOM 2036 N N . LEU A 1 274 ? -24.158 40.163 22.614 1.00 45.45 274 LEU A N 1
ATOM 2037 C CA . LEU A 1 274 ? -23.110 40.508 21.652 1.00 45.61 274 LEU A CA 1
ATOM 2038 C C . LEU A 1 274 ? -22.036 39.440 21.590 1.00 45.80 274 LEU A C 1
ATOM 2039 O O . LEU A 1 274 ? -21.595 39.080 20.502 1.00 46.24 274 LEU A O 1
ATOM 2044 N N . LEU A 1 275 ? -21.624 38.935 22.752 1.00 45.96 275 LEU A N 1
ATOM 2045 C CA . LEU A 1 275 ? -20.621 37.872 22.844 1.00 46.45 275 LEU A CA 1
ATOM 2046 C C . LEU A 1 275 ? -21.091 36.547 22.242 1.00 47.30 275 LEU A C 1
ATOM 2047 O O . LEU A 1 275 ? -20.313 35.832 21.593 1.00 47.07 275 LEU A O 1
ATOM 2052 N N . LEU A 1 276 ? -22.362 36.230 22.475 1.00 48.16 276 LEU A N 1
ATOM 2053 C CA . LEU A 1 276 ? -22.997 35.031 21.939 1.00 49.05 276 LEU A CA 1
ATOM 2054 C C . LEU A 1 276 ? -23.016 35.018 20.414 1.00 50.05 276 LEU A C 1
ATOM 2055 O O . LEU A 1 276 ? -22.851 33.961 19.795 1.00 50.28 276 LEU A O 1
ATOM 2060 N N . GLU A 1 277 ? -23.219 36.185 19.810 1.00 50.93 277 GLU A N 1
ATOM 2061 C CA . GLU A 1 277 ? -23.200 36.279 18.355 1.00 51.90 277 GLU A CA 1
ATOM 2062 C C . GLU A 1 277 ? -21.793 36.467 17.778 1.00 51.90 277 GLU A C 1
ATOM 2063 O O . GLU A 1 277 ? -21.634 36.840 16.613 1.00 52.14 277 GLU A O 1
ATOM 2069 N N . GLY A 1 278 ? -20.787 36.198 18.606 1.00 52.01 278 GLY A N 1
ATOM 2070 C CA . GLY A 1 278 ? -19.385 36.208 18.193 1.00 52.03 278 GLY A CA 1
ATOM 2071 C C . GLY A 1 278 ? -18.753 37.574 17.986 1.00 52.06 278 GLY A C 1
ATOM 2072 O O . GLY A 1 278 ? -17.752 37.685 17.277 1.00 52.25 278 GLY A O 1
ATOM 2073 N N . LYS A 1 279 ? -19.327 38.610 18.597 1.00 51.60 279 LYS A N 1
ATOM 2074 C CA . LYS A 1 279 ? -18.764 39.963 18.540 1.00 51.20 279 LYS A CA 1
ATOM 2075 C C . LYS A 1 279 ? -17.702 40.186 19.620 1.00 50.30 279 LYS A C 1
ATOM 2076 O O . LYS A 1 279 ? -17.643 39.457 20.609 1.00 50.23 279 LYS A O 1
ATOM 2082 N N . GLY A 1 280 ? -16.864 41.198 19.414 1.00 49.43 280 GLY A N 1
ATOM 2083 C CA . GLY A 1 280 ? -15.867 41.611 20.396 1.00 48.64 280 GLY A CA 1
ATOM 2084 C C . GLY A 1 280 ? -15.383 43.015 20.081 1.00 48.14 280 GLY A C 1
ATOM 2085 O O . GLY A 1 280 ? -15.664 43.539 18.999 1.00 48.28 280 GLY A O 1
ATOM 2086 N N . GLY A 1 281 ? -14.676 43.630 21.032 1.00 47.43 281 GLY A N 1
ATOM 2087 C CA . GLY A 1 281 ? -14.133 44.987 20.865 1.00 46.38 281 GLY A CA 1
ATOM 2088 C C . GLY A 1 281 ? -15.183 46.088 20.814 1.00 45.97 281 GLY A C 1
ATOM 2089 O O . GLY A 1 281 ? -14.968 47.150 20.207 1.00 45.40 281 GLY A O 1
ATOM 2090 N N . LEU A 1 282 ? -16.313 45.839 21.470 1.00 45.09 282 LEU A N 1
ATOM 2091 C CA . LEU A 1 282 ? -17.448 46.755 21.442 1.00 44.52 282 LEU A CA 1
ATOM 2092 C C . LEU A 1 282 ? -17.693 47.369 22.812 1.00 43.58 282 LEU A C 1
ATOM 2093 O O . LEU A 1 282 ? -17.428 46.739 23.827 1.00 43.67 282 LEU A O 1
ATOM 2098 N N . ALA A 1 283 ? -18.194 48.598 22.823 1.00 42.68 283 ALA A N 1
ATOM 2099 C CA . ALA A 1 283 ? -18.677 49.234 24.047 1.00 42.06 283 ALA A CA 1
ATOM 2100 C C . ALA A 1 283 ? -20.177 49.418 23.909 1.00 41.40 283 ALA A C 1
ATOM 2101 O O . ALA A 1 283 ? -20.644 49.901 22.873 1.00 41.01 283 ALA A O 1
ATOM 2103 N N . VAL A 1 284 ? -20.936 49.034 24.936 1.00 40.59 284 VAL A N 1
ATOM 2104 C CA . VAL A 1 284 ? -22.386 49.258 24.913 1.00 40.50 284 VAL A CA 1
ATOM 2105 C C . VAL A 1 284 ? -22.792 50.532 25.672 1.00 39.84 284 VAL A C 1
ATOM 2106 O O . VAL A 1 284 ? -22.126 50.945 26.618 1.00 39.81 284 VAL A O 1
ATOM 2110 N N . GLY A 1 285 ? -23.883 51.154 25.251 1.00 39.97 285 GLY A N 1
ATOM 2111 C CA . GLY A 1 285 ? -24.394 52.337 25.932 1.00 39.91 285 GLY A CA 1
ATOM 2112 C C . GLY A 1 285 ? -25.776 52.765 25.473 1.00 40.36 285 GLY A C 1
ATOM 2113 O O . GLY A 1 285 ? -26.528 51.975 24.906 1.00 40.29 285 GLY A O 1
ATOM 2114 N N . ILE A 1 286 ? -26.103 54.029 25.714 1.00 40.35 286 ILE A N 1
ATOM 2115 C CA . ILE A 1 286 ? -27.422 54.545 25.398 1.00 40.76 286 ILE A CA 1
ATOM 2116 C C . ILE A 1 286 ? -27.320 55.690 24.410 1.00 41.28 286 ILE A C 1
ATOM 2117 O O . ILE A 1 286 ? -26.631 56.679 24.667 1.00 40.44 286 ILE A O 1
ATOM 2122 N N . GLU A 1 287 ? -28.019 55.545 23.287 1.00 41.94 287 GLU A N 1
ATOM 2123 C CA . GLU A 1 287 ? -28.167 56.629 22.321 1.00 43.06 287 GLU A CA 1
ATOM 2124 C C . GLU A 1 287 ? -29.606 56.706 21.891 1.00 43.45 287 GLU A C 1
ATOM 2125 O O . GLU A 1 287 ? -30.243 55.676 21.680 1.00 43.38 287 GLU A O 1
ATOM 2131 N N . ASN A 1 288 ? -30.107 57.934 21.765 1.00 44.62 288 ASN A N 1
ATOM 2132 C CA . ASN A 1 288 ? -31.490 58.190 21.390 1.00 45.43 288 ASN A CA 1
ATOM 2133 C C . ASN A 1 288 ? -32.443 57.342 22.242 1.00 45.77 288 ASN A C 1
ATOM 2134 O O . ASN A 1 288 ? -33.403 56.750 21.736 1.00 46.14 288 ASN A O 1
ATOM 2139 N N . GLY A 1 289 ? -32.145 57.259 23.535 1.00 45.72 289 GLY A N 1
ATOM 2140 C CA . GLY A 1 289 ? -32.963 56.499 24.473 1.00 45.90 289 GLY A CA 1
ATOM 2141 C C . GLY A 1 289 ? -32.999 54.991 24.294 1.00 46.14 289 GLY A C 1
ATOM 2142 O O . GLY A 1 289 ? -33.830 54.325 24.908 1.00 46.55 289 GLY A O 1
ATOM 2143 N N . LYS A 1 290 ? -32.102 54.439 23.476 1.00 45.90 290 LYS A N 1
ATOM 2144 C CA . LYS A 1 290 ? -32.057 52.985 23.250 1.00 45.63 290 LYS A CA 1
ATOM 2145 C C . LYS A 1 290 ? -30.661 52.414 23.450 1.00 44.84 290 LYS A C 1
ATOM 2146 O O . LYS A 1 290 ? -29.674 53.144 23.410 1.00 44.77 290 LYS A O 1
ATOM 2152 N N . VAL A 1 291 ? -30.580 51.104 23.663 1.00 44.04 291 VAL A N 1
ATOM 2153 C CA . VAL A 1 291 ? -29.296 50.439 23.833 1.00 43.27 291 VAL A CA 1
ATOM 2154 C C . VAL A 1 291 ? -28.583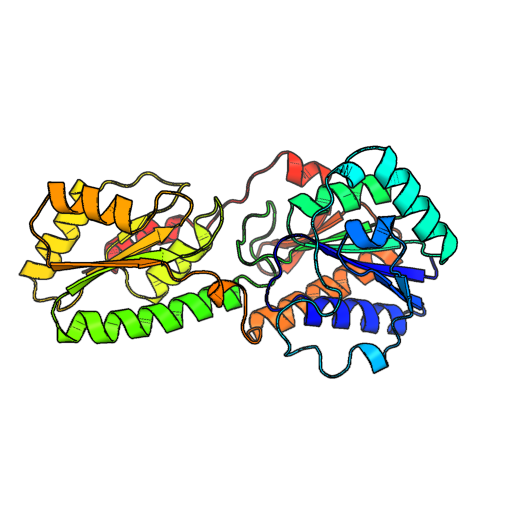 50.297 22.478 1.00 43.86 291 VAL A C 1
ATOM 2155 O O . VAL A 1 291 ? -29.160 49.773 21.522 1.00 43.20 291 VAL A O 1
ATOM 2159 N N . THR A 1 292 ? -27.347 50.795 22.396 1.00 44.14 292 THR A N 1
ATOM 2160 C CA . THR A 1 292 ? -26.513 50.641 21.184 1.00 44.51 292 THR A CA 1
ATOM 2161 C C . THR A 1 292 ? -25.121 50.147 21.534 1.00 45.01 292 THR A C 1
ATOM 2162 O O . THR A 1 292 ? -24.744 50.093 22.708 1.00 44.91 292 THR A O 1
ATOM 2166 N N . SER A 1 293 ? -24.360 49.765 20.511 1.00 45.42 293 SER A N 1
ATOM 2167 C CA . SER A 1 293 ? -22.959 49.399 20.691 1.00 45.48 293 SER A CA 1
ATOM 2168 C C . SER A 1 293 ? -22.096 50.002 19.589 1.00 46.11 293 SER A C 1
ATOM 2169 O O . SER A 1 293 ? -22.583 50.275 18.486 1.00 45.70 293 SER A O 1
ATOM 2172 N N . HIS A 1 294 ? -20.826 50.234 19.915 1.00 46.62 294 HIS A N 1
ATOM 2173 C CA . HIS A 1 294 ? -19.859 50.784 18.967 1.00 47.31 294 HIS A CA 1
ATOM 2174 C C . HIS A 1 294 ? -18.504 50.116 19.134 1.00 47.56 294 HIS A C 1
ATOM 2175 O O . HIS A 1 294 ? -18.168 49.621 20.214 1.00 47.18 294 HIS A O 1
ATOM 2182 N N . ASP A 1 295 ? -17.725 50.102 18.051 1.00 47.94 295 ASP A N 1
ATOM 2183 C CA . ASP A 1 295 ? -16.336 49.696 18.126 1.00 48.48 295 ASP A CA 1
ATOM 2184 C C . ASP A 1 295 ? -15.653 50.611 19.115 1.00 48.33 295 ASP A C 1
ATOM 2185 O O . ASP A 1 295 ? -15.826 51.838 19.052 1.00 48.22 295 ASP A O 1
ATOM 2190 N N . ILE A 1 296 ? -14.894 50.013 20.031 1.00 48.42 296 ILE A N 1
ATOM 2191 C CA . ILE A 1 296 ? -14.137 50.760 21.032 1.00 49.40 296 ILE A CA 1
ATOM 2192 C C . ILE A 1 296 ? -13.175 51.753 20.362 1.00 50.02 296 ILE A C 1
ATOM 2193 O O . ILE A 1 296 ? -13.076 52.904 20.785 1.00 49.96 296 ILE A O 1
ATOM 2198 N N . LEU A 1 297 ? -12.503 51.306 19.301 1.00 51.04 297 LEU A N 1
ATOM 2199 C CA . LEU A 1 297 ? -11.682 52.183 18.448 1.00 52.13 297 LEU A CA 1
ATOM 2200 C C . LEU A 1 297 ? -12.334 53.532 18.088 1.00 52.61 297 LEU A C 1
ATOM 2201 O O . LEU A 1 297 ? -11.683 54.576 18.167 1.00 52.88 297 LEU A O 1
ATOM 2206 N N . ASP A 1 298 ? -13.614 53.503 17.715 1.00 53.26 298 ASP A N 1
ATOM 2207 C CA . ASP A 1 298 ? -14.371 54.719 17.375 1.00 54.02 298 ASP A CA 1
ATOM 2208 C C . ASP A 1 298 ? -14.553 55.704 18.527 1.00 54.18 298 ASP A C 1
ATOM 2209 O O . ASP A 1 298 ? -14.648 56.912 18.301 1.00 54.29 298 ASP A O 1
ATOM 2214 N N . LEU A 1 299 ? -14.631 55.189 19.752 1.00 54.38 299 LEU A N 1
ATOM 2215 C CA . LEU A 1 299 ? -14.757 56.030 20.943 1.00 54.58 299 LEU A CA 1
ATOM 2216 C C . LEU A 1 299 ? -13.481 56.811 21.211 1.00 55.23 299 LEU A C 1
ATOM 2217 O O . LEU A 1 299 ? -13.519 57.939 21.701 1.00 55.09 299 LEU A O 1
ATOM 2222 N N . PHE A 1 300 ? -12.349 56.192 20.894 1.00 55.93 300 PHE A N 1
ATOM 2223 C CA . PHE A 1 300 ? -11.045 56.780 21.156 1.00 56.67 300 PHE A CA 1
ATOM 2224 C C . PHE A 1 300 ? -10.772 58.013 20.289 1.00 56.75 300 PHE A C 1
ATOM 2225 O O . PHE A 1 300 ? -9.875 58.803 20.598 1.00 56.76 300 PHE A O 1
ATOM 2233 N N . ASP A 1 301 ? -11.564 58.173 19.225 1.00 56.87 301 ASP A N 1
ATOM 2234 C CA . ASP A 1 301 ? -11.487 59.335 18.333 1.00 56.98 301 ASP A CA 1
ATOM 2235 C C . ASP A 1 301 ? -12.520 60.411 18.666 1.00 56.73 301 ASP A C 1
ATOM 2236 O O . ASP A 1 301 ? -12.486 61.506 18.096 1.00 56.82 301 ASP A O 1
ATOM 2241 N N . GLU A 1 302 ? -13.443 60.102 19.575 1.00 56.16 302 GLU A N 1
ATOM 2242 C CA . GLU A 1 302 ? -14.543 61.015 19.882 1.00 55.66 302 GLU A CA 1
ATOM 2243 C C . GLU A 1 302 ? -14.531 61.553 21.313 1.00 54.82 302 GLU A C 1
ATOM 2244 O O . GLU A 1 302 ? -13.740 61.102 22.152 1.00 55.04 302 GLU A O 1
ATOM 2250 N N . SER A 1 303 ? -15.399 62.532 21.569 1.00 53.55 303 SER A N 1
ATOM 2251 C CA . SER A 1 303 ? -15.583 63.095 22.904 1.00 52.37 303 SER A CA 1
ATOM 2252 C C . SER A 1 303 ? -17.055 63.026 23.329 1.00 51.26 303 SER A C 1
ATOM 2253 O O . SER A 1 303 ? -17.963 63.173 22.503 1.00 50.65 303 SER A O 1
ATOM 2256 N N . HIS A 1 304 ? -17.280 62.809 24.624 1.00 49.97 304 HIS A N 1
ATOM 2257 C CA . HIS A 1 304 ? -18.618 62.897 25.197 1.00 48.66 304 HIS A CA 1
ATOM 2258 C C . HIS A 1 304 ? -19.216 64.280 24.993 1.00 48.38 304 HIS A C 1
ATOM 2259 O O . HIS A 1 304 ? -18.577 65.289 25.282 1.00 48.34 304 HIS A O 1
ATOM 2266 N N . ARG A 1 305 ? -20.446 64.316 24.495 1.00 48.20 305 ARG A N 1
ATOM 2267 C CA . ARG A 1 305 ? -21.199 65.557 24.391 1.00 48.29 305 ARG A CA 1
ATOM 2268 C C . ARG A 1 305 ? -22.299 65.533 25.450 1.00 47.52 305 ARG A C 1
ATOM 2269 O O . ARG A 1 305 ? -23.130 64.624 25.472 1.00 47.33 305 ARG A O 1
ATOM 2277 N N . GLY A 1 306 ? -22.277 66.519 26.339 1.00 46.46 306 GLY A N 1
ATOM 2278 C CA . GLY A 1 306 ? -23.288 66.641 27.386 1.00 45.46 306 GLY A CA 1
ATOM 2279 C C . GLY A 1 306 ? -24.425 67.529 26.933 1.00 44.49 306 GLY A C 1
ATOM 2280 O O . GLY A 1 306 ? -24.373 68.136 25.861 1.00 44.30 306 GLY A O 1
ATOM 2281 N N . ASP A 1 307 ? -25.453 67.624 27.762 1.00 43.46 307 ASP A N 1
ATOM 2282 C CA . ASP A 1 307 ? -26.625 68.409 27.423 1.00 42.37 307 ASP A CA 1
ATOM 2283 C C . ASP A 1 307 ? -26.449 69.876 27.829 1.00 41.26 307 ASP A C 1
ATOM 2284 O O . ASP A 1 307 ? -27.002 70.324 28.830 1.00 40.45 307 ASP A O 1
ATOM 2289 N N . TYR A 1 308 ? -25.679 70.623 27.034 1.00 40.22 308 TYR A N 1
ATOM 2290 C CA . TYR A 1 308 ? -25.291 72.000 27.385 1.00 39.42 308 TYR A CA 1
ATOM 2291 C C . TYR A 1 308 ? -26.420 73.006 27.305 1.00 38.96 308 TYR A C 1
ATOM 2292 O O . TYR A 1 308 ? -26.316 74.105 27.867 1.00 38.65 308 TYR A O 1
ATOM 2301 N N . ASP A 1 309 ? -27.503 72.630 26.627 1.00 38.67 309 ASP A N 1
ATOM 2302 C CA . ASP A 1 309 ? -28.711 73.452 26.608 1.00 39.13 309 ASP A CA 1
ATOM 2303 C C . ASP A 1 309 ? -29.237 73.701 28.024 1.00 37.82 309 ASP A C 1
ATOM 2304 O O . ASP A 1 309 ? -29.959 74.672 28.248 1.00 37.44 309 ASP A O 1
ATOM 2309 N N . LEU A 1 310 ? -28.871 72.835 28.975 1.00 36.99 310 LEU A N 1
ATOM 2310 C CA . LEU A 1 310 ? -29.318 72.996 30.364 1.00 36.34 310 LEU A CA 1
ATOM 2311 C C . LEU A 1 310 ? -28.862 74.319 30.965 1.00 36.32 310 LEU A C 1
ATOM 2312 O O . LEU A 1 310 ? -29.555 74.900 31.794 1.00 35.76 310 LEU A O 1
ATOM 2317 N N . LEU A 1 311 ? -27.700 74.794 30.520 1.00 36.13 311 LEU A N 1
ATOM 2318 C CA . LEU A 1 311 ? -27.195 76.099 30.938 1.00 36.51 311 LEU A CA 1
ATOM 2319 C C . LEU A 1 311 ? -28.100 77.240 30.492 1.00 37.01 311 LEU A C 1
ATOM 2320 O O . LEU A 1 311 ? -28.407 78.135 31.288 1.00 37.63 311 LEU A O 1
ATOM 2325 N N . LYS A 1 312 ? -28.551 77.195 29.238 1.00 37.38 312 LYS A N 1
ATOM 2326 C CA . LYS A 1 312 ? -29.495 78.188 28.702 1.00 38.01 312 LYS A CA 1
ATOM 2327 C C . LYS A 1 312 ? -30.843 78.094 29.424 1.00 37.56 312 LYS A C 1
ATOM 2328 O O . LYS A 1 312 ? -31.463 79.101 29.782 1.00 37.46 312 LYS A O 1
ATOM 2334 N N . LEU A 1 313 ? -31.309 76.872 29.632 1.00 37.10 313 LEU A N 1
ATOM 2335 C CA . LEU A 1 313 ? -32.545 76.675 30.390 1.00 36.81 313 LEU A CA 1
ATOM 2336 C C . LEU A 1 313 ? -32.430 77.285 31.797 1.00 36.42 313 LEU A C 1
ATOM 2337 O O . LEU A 1 313 ? -33.271 78.085 32.210 1.00 35.99 313 LEU A O 1
ATOM 2342 N N . ASN A 1 314 ? -31.388 76.899 32.530 1.00 36.84 314 ASN A N 1
ATOM 2343 C CA . ASN A 1 314 ? -31.212 77.391 33.899 1.00 37.36 314 ASN A CA 1
ATOM 2344 C C . ASN A 1 314 ? -31.034 78.902 34.001 1.00 38.07 314 ASN A C 1
ATOM 2345 O O . ASN A 1 314 ? -31.409 79.507 35.013 1.00 38.38 314 ASN A O 1
ATOM 2350 N N . ALA A 1 315 ? -30.482 79.508 32.947 1.00 38.41 315 ALA A N 1
ATOM 2351 C CA . ALA A 1 315 ? -30.446 80.966 32.824 1.00 38.78 315 ALA A CA 1
ATOM 2352 C C . ALA A 1 315 ? -31.815 81.636 33.009 1.00 38.84 315 ALA A C 1
ATOM 2353 O O . ALA A 1 315 ? -31.893 82.719 33.594 1.00 39.24 315 ALA A O 1
ATOM 2355 N N . ASP A 1 316 ? -32.880 81.013 32.499 1.00 38.61 316 ASP A N 1
ATOM 2356 C CA . ASP A 1 316 ? -34.259 81.503 32.682 1.00 38.53 316 ASP A CA 1
ATOM 2357 C C . ASP A 1 316 ? -34.832 81.143 34.066 1.00 38.44 316 ASP A C 1
ATOM 2358 O O . ASP A 1 316 ? -35.546 81.930 34.700 1.00 37.28 316 ASP A O 1
ATOM 2363 N N . LEU A 1 317 ? -34.537 79.924 34.504 1.00 38.57 317 LEU A N 1
ATOM 2364 C CA . LEU A 1 317 ? -35.078 79.389 35.755 1.00 39.74 317 LEU A CA 1
ATOM 2365 C C . LEU A 1 317 ? -34.495 80.038 37.019 1.00 40.65 317 LEU A C 1
ATOM 2366 O O . LEU A 1 317 ? -35.161 80.078 38.057 1.00 40.58 317 LEU A O 1
ATOM 2371 N N . SER A 1 318 ? -33.261 80.538 36.934 1.00 42.46 318 SER A N 1
ATOM 2372 C CA . SER A 1 318 ? -32.599 81.154 38.089 1.00 44.32 318 SER A CA 1
ATOM 2373 C C . SER A 1 318 ? -32.958 82.621 38.285 1.00 44.95 318 SER A C 1
ATOM 2374 O O . SER A 1 318 ? -32.448 83.521 37.590 1.00 45.36 318 SER A O 1
ATOM 2377 N N . ARG A 1 319 ? -33.854 82.847 39.236 1.00 45.49 319 ARG A N 1
ATOM 2378 C CA . ARG A 1 319 ? -34.238 84.190 39.665 1.00 46.11 319 ARG A CA 1
ATOM 2379 C C . ARG A 1 319 ? -34.391 84.172 41.185 1.00 45.95 319 ARG A C 1
ATOM 2380 O O . ARG A 1 319 ? -34.415 83.094 41.787 1.00 45.28 319 ARG A O 1
#

B-factor: mean 41.11, std 9.42, range [24.0, 77.11]

Neares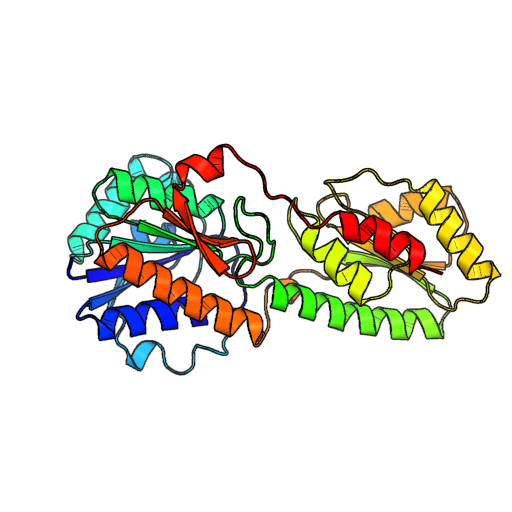t PDB structures (foldseek):
  1zxx-assembly1_A  TM=1.003E+00  e=2.672E-66  Lactobacillus delbrueckii subsp. bulgaricus
  4i7e-assembly1_A  TM=9.838E-01  e=1.937E-44  Geobacillus stearothermophilus
  4a3s-assembly1_A  TM=9.894E-01  e=5.019E-43  Bacillus subtilis
  1mto-assembly2_E  TM=9.858E-01  e=3.978E-43  Geobacillus stearothermophilus
  4i4i-assembly1_C  TM=9.830E-01  e=2.708E-42  Geobacillus stearothermophilus

InterPro domains:
  IPR000023 Phosphofructokinase domain [PF00365] (3-275)
  IPR012003 ATP-dependent 6-phosphofructokinase, prokaryotic-type [PIRSF000532] (1-305)
  IPR012828 ATP-dependent 6-phosphofructokinase, prokaryotic [MF_00339] (1-318)
  IPR012828 ATP-dependent 6-phosphofructokinase, prokaryotic [TIGR02482] (3-298)
  IPR012828 ATP-dependent 6-phosphofructokinase, prokaryotic [cd00763] (2-318)
  IPR015912 Phosphofructokinase, conserved site [PS00433] (243-261)
  IPR022953 ATP-dependent 6-phosphofructokinase [PR00476] (6-25)
  IPR022953 ATP-dependent 6-phosphofructokinase [PR00476] (31-44)
  IPR022953 ATP-dependent 6-phosphofructokinase [PR00476] (93-109)
  IPR022953 ATP-dependent 6-phosphofructokinase [PR00476] (120-137)
  IPR022953 ATP-dependent 6-phosphofructokinase [PR00476] (138-156)
  IPR022953 ATP-dependent 6-phosphofructokinase [PR00476] (158-174)
  IPR022953 ATP-dependent 6-phosphofructokinase [PR00476] (176-193)
  IPR022953 ATP-dependent 6-phosphofructokinase [PR00476] (212-224)
  IPR022953 ATP-dependent 6-phosphofructokinase [PR00476] (239-261)
  IPR035966 Phosphofructokinase superfamily [G3DSA:3.40.50.460] (139-251)
  IPR035966 Phosphofructokinase superfamily [SSF53784] (1-315)

CATH classification: 3.40.50.450 (+1 more: 3.40.50.460)

Radius of gyration: 21.61 Å; Cα contacts (8 Å, |Δi|>4): 758; chains: 1; bounding box: 40×65×40 Å

Solvent-accessible surface area: 13794 Å² total; per-residue (Å²): 93,146,77,0,0,0,0,0,12,18,30,40,0,0,0,0,1,0,0,0,69,9,0,0,82,34,0,64,87,69,69,12,89,5,14,0,0,76,88,0,14,20,3,0,25,80,20,44,15,40,80,5,97,44,139,65,0,47,165,17,55,64,62,32,15,16,65,0,119,36,34,190,64,101,84,5,73,108,91,105,0,6,95,33,0,14,97,42,0,112,160,46,35,3,54,1,0,0,0,0,0,17,46,52,10,1,100,7,0,18,42,0,29,139,59,66,21,52,0,0,0,0,0,0,14,5,20,4,34,1,9,84,8,84,22,1,0,0,25,42,5,0,9,81,23,0,46,60,15,0,57,138,17,70,98,68,2,33,89,101,119,47,17,19,0,0,6,2,22,0,156,101,6,0,8,0,0,1,127,1,0,37,64,3,30,0,3,2,16,0,3,56,50,80,127,88,68,14,92,91,8,1,79,79,7,82,114,9,114,148,89,58,42,52,36,4,1,0,0,0,0,75,31,37,25,62,0,91,100,0,31,59,56,0,106,155,94,19,145,24,67,10,108,24,57,100,25,18,134,103,1,66,24,43,82,2,25,118,61,2,68,77,22,0,35,116,0,0,27,52,0,0,80,7,4,67,105,54,87,22,7,19,7,4,4,26,40,130,70,138,48,41,38,47,75,0,94,64,6,72,115,90,91,27,161,9,85,18,96,28,36,150,84,3,31,103,104,11,183

Foldseek 3Di:
DAEEEEEEEDFFAFQVLLLLLLLCVLQVVVRHWYKYQAQGLVSLLVLRIGTDDNVNSPPRLQFGTHPSYHHDDPCLLPPVSVVSSVVSCVVVPHQAYEYEEDLVSLSNQQSCVVVRHFYEYAFGDLQCKFPPFQDGQRVVLLLVLLLVVVVVVQVVQLVQLAEEEEEGERAQHQQSQLSSCLSNLALAEAHNPDDDDLLVSLVSSVVCVVVPRSGHYYYYYVNPDASVVSVVVNCVNDPGRYDYYYSPDSSRTDTGDPVSSVQSNVRSSVRSVCVVVPHHQKYWHDDPRDIDIDRSVVRVVDTDDHDCCSRVVSNVSRD

Organism: Lactobacillus delbrueckii subsp. bulgaricus (NCBI:txid1585)

Sequence (319 aa):
MKRIGILTSGGDAPGMNAAVRAVTRVAIANGLEVFGIRYGFAGLVAGDIFPLESEDVAHLINVSGTFLYSARYPEFAEEEGQLAGIEQLKKHGIDAVVVIGGDGSYHGALQLTRHGFNSIGLPGTIDNDIPYTDATIGYDTACMTAMDAIDKIRDTASSHHRVFIVNVMGRNCGDIAMRVGVACGADAIVIPERPYDVEEIANRLKQAQESGKDHGLVVVAEGVMTADQFMAELKKYGDFDVRANVLGHMQRGGTPTVSDRVLASKLGSEAVHLLLEGKGGLAVGIENGKVTSHDILDLFDESHRGDYDLLKLNADLSR